Protein AF-A0A1B7N651-F1 (afdb_monomer_lite)

pLDDT: mean 83.5, std 13.29, range [36.12, 97.31]

Organism: NCBI:txid1314800

Foldseek 3Di:
DDPAWAWAFADDPDGDIDTDHLPVAPFQQFDPVLSVVLRCLRHDDDDPLQFDWWKKWKFWFQAPVQVQWTKIFIATDNAVLVVLVVCVVQFVRGDFTCAMPDPQLVDPDRDDRVRRNVCSPVVVNDGTFGRRSSLLSNLLSQLLRCLQQVSVLDPPPPPDHNVVRPPDPDDRPDQAQGPRRRHRRSRMGIHNANPDDPCGPVCCVRPRSCSSVSSSVVCRVPHPDPD

Radius of gyration: 17.8 Å; chains: 1; bounding box: 44×36×50 Å

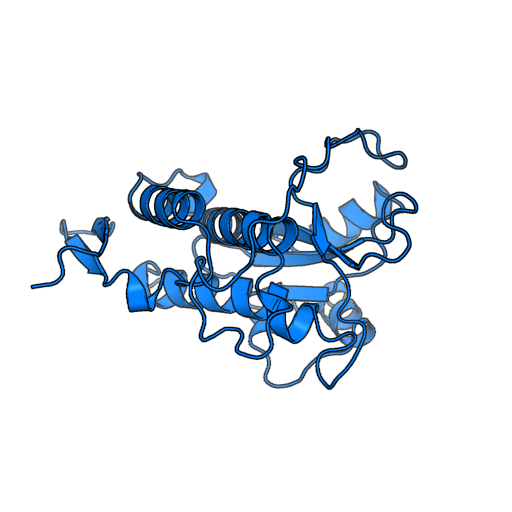Sequence (227 aa):
MNKDGFTVHRWGPGFESVRFDDHNYIPQYLQQDTQRKLRDAIEKGLTEKDTMPGYVYALNVTDPEHEGKLAFKVGYSKNVTDRYSRWKNICKYITGIRGWWPRSINAPNDYDESLVEKLITSNQQGDAGPMAGQLERLVHIELTDLATHAPYLHPSFPNITYRDVPPQEMAKPKRKHCGSCGQKHQEIFSFRRVEEGDLVGKEWEVIVKPVIRKWGEFLKDHFAEEI

Structure (mmCIF, N/CA/C/O backbone):
data_AF-A0A1B7N651-F1
#
_entry.id   AF-A0A1B7N651-F1
#
loop_
_atom_site.group_PDB
_atom_site.id
_atom_site.type_symbol
_atom_site.label_atom_id
_atom_site.label_alt_id
_atom_site.label_comp_id
_atom_site.label_asym_id
_atom_site.label_entity_id
_atom_site.label_seq_id
_atom_site.pdbx_PDB_ins_code
_atom_site.Cartn_x
_atom_site.Cartn_y
_atom_site.Cartn_z
_atom_site.occupancy
_atom_site.B_iso_or_equiv
_atom_site.auth_seq_id
_atom_site.auth_comp_id
_atom_site.auth_asym_id
_atom_site.auth_atom_id
_atom_site.pdbx_PDB_model_num
ATOM 1 N N . MET A 1 1 ? -11.208 -6.370 -32.889 1.00 36.12 1 MET A N 1
ATOM 2 C CA . MET A 1 1 ? -9.886 -5.926 -32.397 1.00 36.12 1 MET A CA 1
ATOM 3 C C . MET A 1 1 ? -10.134 -4.931 -31.279 1.00 36.12 1 MET A C 1
ATOM 5 O O . MET A 1 1 ? -10.533 -3.811 -31.579 1.00 36.12 1 MET A O 1
ATOM 9 N N . ASN A 1 2 ? -10.009 -5.359 -30.019 1.00 37.22 2 ASN A N 1
ATOM 10 C CA . ASN A 1 2 ? -10.132 -4.450 -28.877 1.00 37.22 2 ASN A CA 1
ATOM 11 C C . ASN A 1 2 ? -9.016 -3.408 -28.967 1.00 37.22 2 ASN A C 1
ATOM 13 O O . ASN A 1 2 ? -7.850 -3.749 -29.162 1.00 37.22 2 ASN A O 1
ATOM 17 N N . LYS A 1 3 ? -9.405 -2.133 -28.926 1.00 46.19 3 LYS A N 1
ATOM 18 C CA . LYS A 1 3 ? -8.487 -0.988 -28.970 1.00 46.19 3 LYS A CA 1
ATOM 19 C C . LYS A 1 3 ? -7.940 -0.636 -27.585 1.00 46.19 3 LYS A C 1
ATOM 21 O O . LYS A 1 3 ? -7.091 0.245 -27.507 1.00 46.19 3 LYS A O 1
ATOM 26 N N . ASP A 1 4 ? -8.394 -1.332 -26.551 1.00 60.72 4 ASP A N 1
ATOM 27 C CA . ASP A 1 4 ? -8.085 -1.042 -25.157 1.00 60.72 4 ASP A CA 1
ATOM 28 C C . ASP A 1 4 ? -6.705 -1.615 -24.794 1.00 60.72 4 ASP A C 1
ATOM 30 O O . ASP A 1 4 ? -6.320 -2.692 -25.254 1.00 60.72 4 ASP A O 1
ATOM 34 N N . GLY A 1 5 ? -5.904 -0.838 -24.072 1.00 64.00 5 GLY A N 1
ATOM 35 C CA . GLY A 1 5 ? -4.497 -1.120 -23.796 1.00 64.00 5 GLY A CA 1
ATOM 36 C C . GLY A 1 5 ? -3.635 0.140 -23.803 1.00 64.00 5 GLY A C 1
ATOM 37 O O . GLY A 1 5 ? -4.001 1.154 -24.400 1.00 64.00 5 GLY A O 1
ATOM 38 N N . PHE A 1 6 ? -2.474 0.061 -23.159 1.00 70.50 6 PHE A N 1
ATOM 39 C CA . PHE A 1 6 ? -1.523 1.167 -23.012 1.00 70.50 6 PHE A CA 1
ATOM 40 C C . PHE A 1 6 ? -0.140 0.773 -23.533 1.00 70.50 6 PHE A C 1
ATOM 42 O O . PHE A 1 6 ? 0.190 -0.413 -23.624 1.00 70.50 6 PHE A O 1
ATOM 49 N N . THR A 1 7 ? 0.668 1.762 -23.917 1.00 71.62 7 THR A N 1
ATOM 50 C CA . THR A 1 7 ? 2.026 1.520 -24.436 1.00 71.62 7 THR A CA 1
ATOM 51 C C . THR A 1 7 ? 3.064 2.057 -23.471 1.00 71.62 7 THR A C 1
ATOM 53 O O . THR A 1 7 ? 3.072 3.239 -23.151 1.00 71.62 7 THR A O 1
ATOM 56 N N . VAL A 1 8 ? 3.974 1.191 -23.041 1.00 67.69 8 VAL A N 1
ATOM 57 C CA . VAL A 1 8 ? 5.110 1.576 -22.206 1.00 67.69 8 VAL A CA 1
ATOM 58 C C . VAL A 1 8 ? 6.350 1.677 -23.069 1.00 67.69 8 VAL A C 1
ATOM 60 O O . VAL A 1 8 ? 6.662 0.762 -23.831 1.00 67.69 8 VAL A O 1
ATOM 63 N N . HIS A 1 9 ? 7.088 2.764 -22.891 1.00 65.50 9 HIS A N 1
ATOM 64 C CA . HIS A 1 9 ? 8.432 2.908 -23.428 1.00 65.50 9 HIS A CA 1
ATOM 65 C C . HIS A 1 9 ? 9.431 2.405 -22.386 1.00 65.50 9 HIS A C 1
ATOM 67 O O . HIS A 1 9 ? 9.563 3.007 -21.317 1.00 65.50 9 HIS A O 1
ATOM 73 N N . ARG A 1 10 ? 10.101 1.284 -22.674 1.00 60.81 10 ARG A N 1
ATOM 74 C CA . ARG A 1 10 ? 11.181 0.784 -21.819 1.00 60.81 10 ARG A CA 1
ATOM 75 C C . ARG A 1 10 ? 12.413 1.673 -21.972 1.00 60.81 10 ARG A C 1
ATOM 77 O O . ARG A 1 10 ? 12.716 2.135 -23.072 1.00 60.81 10 ARG A O 1
ATOM 84 N N . TRP A 1 11 ? 13.095 1.918 -20.858 1.00 50.31 11 TRP A N 1
ATOM 85 C CA . TRP A 1 11 ? 14.438 2.492 -20.866 1.00 50.31 11 TRP A CA 1
ATOM 86 C C . TRP A 1 11 ? 15.456 1.361 -21.098 1.00 50.31 11 TRP A C 1
ATOM 88 O O . TRP A 1 11 ? 15.182 0.211 -20.763 1.00 50.31 11 TRP A O 1
ATOM 98 N N . GLY A 1 12 ? 16.548 1.667 -21.806 1.00 56.25 12 GLY A N 1
ATOM 99 C CA . GLY A 1 12 ? 17.577 0.702 -22.209 1.00 56.25 12 GLY A CA 1
ATOM 100 C C . GLY A 1 12 ? 18.242 1.057 -23.552 1.00 56.25 12 GLY A C 1
ATOM 101 O O . GLY A 1 12 ? 17.787 1.977 -24.244 1.00 56.25 12 GLY A O 1
ATOM 102 N N . PRO A 1 13 ? 19.333 0.369 -23.952 1.00 40.91 13 PRO A N 1
ATOM 103 C CA . PRO A 1 13 ? 19.974 0.548 -25.256 1.00 40.91 13 PRO A CA 1
ATOM 104 C C . PRO A 1 13 ? 19.095 -0.044 -26.373 1.00 40.91 13 PRO A C 1
ATOM 106 O O . PRO A 1 13 ? 19.340 -1.129 -26.889 1.00 40.91 13 PRO A O 1
ATOM 109 N N . GLY A 1 14 ? 18.041 0.691 -26.727 1.00 53.72 14 GLY A N 1
ATOM 110 C CA . GLY A 1 14 ? 17.040 0.334 -27.728 1.00 53.72 14 GLY A CA 1
ATOM 111 C C . GLY A 1 14 ? 15.666 0.854 -27.308 1.00 53.72 14 GLY A C 1
ATOM 112 O O . GLY A 1 14 ? 15.196 0.553 -26.217 1.00 53.72 14 GLY A O 1
ATOM 113 N N . PHE A 1 15 ? 15.010 1.647 -28.159 1.00 53.97 15 PHE A N 1
ATOM 114 C CA . PHE A 1 15 ? 13.622 2.053 -27.927 1.00 53.97 15 PHE A CA 1
ATOM 115 C C . PHE A 1 15 ? 12.708 0.849 -28.169 1.00 53.97 15 PHE A C 1
ATOM 117 O O . PHE A 1 15 ? 12.300 0.598 -29.302 1.00 53.97 15 PHE A O 1
ATOM 124 N N . GLU A 1 16 ? 12.387 0.106 -27.114 1.00 64.12 16 GLU A N 1
ATOM 125 C CA . GLU A 1 16 ? 11.386 -0.955 -27.170 1.00 64.12 16 GLU A CA 1
ATOM 126 C C . GLU A 1 16 ? 10.073 -0.448 -26.560 1.00 64.12 16 GLU A C 1
ATOM 128 O O . GLU A 1 16 ? 10.006 -0.034 -25.398 1.00 64.12 16 GLU A O 1
ATOM 133 N N . SER A 1 17 ? 9.016 -0.432 -27.371 1.00 64.56 17 SER A N 1
ATOM 134 C CA . SER A 1 17 ? 7.662 -0.126 -26.916 1.00 64.56 17 SER A CA 1
ATOM 135 C C . SER A 1 17 ? 6.893 -1.423 -26.697 1.00 64.56 17 SER A C 1
ATOM 137 O O . SER A 1 17 ? 6.665 -2.165 -27.655 1.00 64.56 17 SER A O 1
ATOM 139 N N . VAL A 1 18 ? 6.449 -1.675 -25.468 1.00 69.50 18 VAL A N 1
ATOM 140 C CA . VAL A 1 18 ? 5.615 -2.839 -25.143 1.00 69.50 18 VAL A CA 1
ATOM 141 C C . VAL A 1 18 ? 4.171 -2.378 -24.992 1.00 69.50 18 VAL A C 1
ATOM 143 O O . VAL A 1 18 ? 3.874 -1.470 -24.212 1.00 69.50 18 VAL A O 1
ATOM 146 N N . ARG A 1 19 ? 3.264 -2.996 -25.754 1.00 74.06 19 ARG A N 1
ATOM 147 C CA . ARG A 1 19 ? 1.822 -2.773 -25.619 1.00 74.06 19 ARG A CA 1
ATOM 148 C C . ARG A 1 19 ? 1.249 -3.763 -24.614 1.00 74.06 19 ARG A C 1
ATOM 150 O O . ARG A 1 19 ? 1.392 -4.971 -24.786 1.00 74.06 19 ARG A O 1
ATOM 157 N N . PHE A 1 20 ? 0.554 -3.246 -23.614 1.00 73.94 20 PHE A N 1
ATOM 158 C CA . PHE A 1 20 ? -0.141 -4.030 -22.603 1.00 73.94 20 PHE A CA 1
ATOM 159 C C . PHE A 1 20 ? -1.643 -4.028 -22.861 1.00 73.94 20 PHE A C 1
ATOM 161 O O . PHE A 1 20 ? -2.205 -3.021 -23.291 1.00 73.94 20 PHE A O 1
ATOM 168 N N . ASP A 1 21 ? -2.289 -5.160 -22.588 1.00 74.38 21 ASP A N 1
ATOM 169 C CA . ASP A 1 21 ? -3.746 -5.229 -22.507 1.00 74.38 21 ASP A CA 1
ATOM 170 C C . ASP A 1 21 ? -4.198 -4.629 -21.168 1.00 74.38 21 ASP A C 1
ATOM 172 O O . ASP A 1 21 ? -3.719 -5.035 -20.102 1.00 74.38 21 ASP A O 1
ATOM 176 N N . ASP A 1 22 ? -5.125 -3.672 -21.234 1.00 72.94 22 ASP A N 1
ATOM 177 C CA . ASP A 1 22 ? -5.731 -3.028 -20.068 1.00 72.94 22 ASP A CA 1
ATOM 178 C C . ASP A 1 22 ? -6.313 -4.064 -19.103 1.00 72.94 22 ASP A C 1
ATOM 180 O O . ASP A 1 22 ? -6.133 -3.947 -17.892 1.00 72.94 22 ASP A O 1
ATOM 184 N N . HIS A 1 23 ? -6.972 -5.102 -19.621 1.00 72.75 23 HIS A N 1
ATOM 185 C CA . HIS A 1 23 ? -7.685 -6.079 -18.802 1.00 72.75 23 HIS A CA 1
ATOM 186 C C . HIS A 1 23 ? -6.761 -6.952 -17.948 1.00 72.75 23 HIS A C 1
ATOM 188 O O . HIS A 1 23 ? -7.202 -7.470 -16.923 1.00 72.75 23 HIS A O 1
ATOM 194 N N . ASN A 1 24 ? -5.488 -7.081 -18.331 1.00 78.44 24 ASN A N 1
ATOM 195 C CA . ASN A 1 24 ? -4.526 -7.915 -17.612 1.00 78.44 24 ASN A CA 1
ATOM 196 C C . ASN A 1 24 ? -3.924 -7.212 -16.389 1.00 78.44 24 ASN A C 1
ATOM 198 O O . ASN A 1 24 ? -3.507 -7.884 -15.449 1.00 78.44 24 ASN A O 1
ATOM 202 N N . TYR A 1 25 ? -3.876 -5.875 -16.387 1.00 81.81 25 TYR A N 1
ATOM 203 C CA . TYR A 1 25 ? -3.151 -5.114 -15.361 1.00 81.81 25 TYR A CA 1
ATOM 204 C C . TYR A 1 25 ? -3.986 -4.029 -14.684 1.00 81.81 25 TYR A C 1
ATOM 206 O O . TYR A 1 25 ? -3.801 -3.773 -13.493 1.00 81.81 25 TYR A O 1
ATOM 214 N N . ILE A 1 26 ? -4.919 -3.406 -15.408 1.00 91.62 26 ILE A N 1
ATOM 215 C CA . ILE A 1 26 ? -5.801 -2.362 -14.888 1.00 91.62 26 ILE A CA 1
ATOM 216 C C . ILE A 1 26 ? -7.139 -2.998 -14.492 1.00 91.62 26 ILE A C 1
ATOM 218 O O . ILE A 1 26 ? -7.926 -3.397 -15.358 1.00 91.62 26 ILE A O 1
ATOM 222 N N . PRO A 1 27 ? -7.440 -3.086 -13.183 1.00 93.00 27 PRO A N 1
ATOM 223 C CA . PRO A 1 27 ? -8.634 -3.784 -12.740 1.00 93.00 27 PRO A CA 1
ATOM 224 C C . PRO A 1 27 ? -9.924 -3.109 -13.200 1.00 93.00 27 PRO A C 1
ATOM 226 O O . PRO A 1 27 ? -10.107 -1.898 -13.063 1.00 93.00 27 PRO A O 1
ATOM 229 N N . GLN A 1 28 ? -10.859 -3.925 -13.681 1.00 93.69 28 GLN A N 1
ATOM 230 C CA . GLN A 1 28 ? -12.138 -3.455 -14.217 1.00 93.69 28 GLN A CA 1
ATOM 231 C C . GLN A 1 28 ? -13.089 -2.925 -13.140 1.00 93.69 28 GLN A C 1
ATOM 233 O O . GLN A 1 28 ? -13.977 -2.130 -13.453 1.00 93.69 28 GLN A O 1
ATOM 238 N N . TYR A 1 29 ? -12.885 -3.316 -11.879 1.00 93.94 29 TYR A N 1
ATOM 239 C CA . TYR A 1 29 ? -13.648 -2.814 -10.736 1.00 93.94 29 TYR A CA 1
ATOM 240 C C . TYR A 1 29 ? -13.361 -1.341 -10.406 1.00 93.94 29 TYR A C 1
ATOM 242 O O . TYR A 1 29 ? -14.112 -0.736 -9.643 1.00 93.94 29 TYR A O 1
ATOM 250 N N . LEU A 1 30 ? -12.288 -0.755 -10.954 1.00 94.69 30 LEU A N 1
ATOM 251 C CA . LEU A 1 30 ? -11.920 0.641 -10.716 1.00 94.69 30 LEU A CA 1
ATOM 252 C C . LEU A 1 30 ? -12.736 1.595 -11.578 1.00 94.69 30 LEU A C 1
ATOM 254 O O . LEU A 1 30 ? -12.995 1.311 -12.750 1.00 94.69 30 LEU A O 1
ATOM 258 N N . GLN A 1 31 ? -13.046 2.780 -11.050 1.00 93.69 31 GLN A N 1
ATOM 259 C CA . GLN A 1 31 ? -13.702 3.826 -11.838 1.00 93.69 31 GLN A CA 1
ATOM 260 C C . GLN A 1 31 ? -12.883 4.197 -13.081 1.00 93.69 31 GLN A C 1
ATOM 262 O O . GLN A 1 31 ? -11.651 4.234 -13.044 1.00 93.69 31 GLN A O 1
ATOM 267 N N . GLN A 1 32 ? -13.562 4.547 -14.181 1.00 92.81 32 GLN A N 1
ATOM 268 C CA . GLN A 1 32 ? -12.909 4.874 -15.461 1.00 92.81 32 GLN A CA 1
ATOM 269 C C . GLN A 1 32 ? -11.830 5.961 -15.331 1.00 92.81 32 GLN A C 1
ATOM 271 O O . GLN A 1 32 ? -10.777 5.889 -15.965 1.00 92.81 32 GLN A O 1
ATOM 276 N N . ASP A 1 33 ? -12.071 6.960 -14.482 1.00 93.31 33 ASP A N 1
ATOM 277 C CA . ASP A 1 33 ? -11.108 8.022 -14.193 1.00 93.31 33 ASP A CA 1
ATOM 278 C C . ASP A 1 33 ? -9.844 7.506 -13.504 1.00 93.31 33 ASP A C 1
ATOM 280 O O . ASP A 1 33 ? -8.747 7.995 -13.774 1.00 93.31 33 ASP A O 1
ATOM 284 N N . THR A 1 34 ? -9.982 6.521 -12.622 1.00 94.75 34 THR A N 1
ATOM 285 C CA . THR A 1 34 ? -8.863 5.868 -11.941 1.00 94.75 34 THR A CA 1
ATOM 286 C C . THR A 1 34 ? -8.096 4.976 -12.907 1.00 94.75 34 THR A C 1
ATOM 288 O O . THR A 1 34 ? -6.872 5.068 -12.957 1.00 94.75 34 THR A O 1
ATOM 291 N N . GLN A 1 35 ? -8.788 4.207 -13.752 1.00 94.25 35 GLN A N 1
ATOM 292 C CA . GLN A 1 35 ? -8.152 3.432 -14.823 1.00 94.25 35 GLN A CA 1
ATOM 293 C C . GLN A 1 35 ? -7.321 4.332 -15.750 1.00 94.25 35 GLN A C 1
ATOM 295 O O . GLN A 1 35 ? -6.169 4.029 -16.050 1.00 94.25 35 GLN A O 1
ATOM 300 N N . ARG A 1 36 ? -7.863 5.494 -16.140 1.00 92.38 36 ARG A N 1
ATOM 301 C CA . ARG A 1 36 ? -7.128 6.493 -16.930 1.00 92.38 36 ARG A CA 1
ATOM 302 C C . ARG A 1 36 ? -5.906 7.031 -16.186 1.00 92.38 36 ARG A C 1
ATOM 304 O O . ARG A 1 36 ? -4.846 7.134 -16.784 1.00 92.38 36 ARG A O 1
ATOM 311 N N . LYS A 1 37 ? -6.018 7.341 -14.889 1.00 94.62 37 LYS A N 1
ATOM 312 C CA . LYS A 1 37 ? -4.866 7.784 -14.081 1.00 94.62 37 LYS A CA 1
ATOM 313 C C . LYS A 1 37 ? -3.779 6.721 -13.972 1.00 94.62 37 LYS A C 1
ATOM 315 O O . LYS A 1 37 ? -2.612 7.093 -13.923 1.00 94.62 37 LYS A O 1
ATOM 320 N N . LEU A 1 38 ? -4.150 5.442 -13.906 1.00 94.31 38 LEU A N 1
ATOM 321 C CA . LEU A 1 38 ? -3.195 4.337 -13.920 1.00 94.31 38 LEU A CA 1
ATOM 322 C C . LEU A 1 38 ? -2.471 4.266 -15.264 1.00 94.31 38 LEU A C 1
ATOM 324 O O . LEU A 1 38 ? -1.245 4.286 -15.257 1.00 94.31 38 LEU A O 1
ATOM 328 N N . ARG A 1 39 ? -3.197 4.301 -16.394 1.00 91.12 39 ARG A N 1
ATOM 329 C CA . ARG A 1 39 ? -2.582 4.385 -17.735 1.00 91.12 39 ARG A CA 1
ATOM 330 C C . ARG A 1 39 ? -1.612 5.555 -17.820 1.00 91.12 39 ARG A C 1
ATOM 332 O O . ARG A 1 39 ? -0.425 5.351 -18.027 1.00 91.12 39 ARG A O 1
ATOM 339 N N . ASP A 1 40 ? -2.081 6.757 -17.502 1.00 90.38 40 ASP A N 1
ATOM 340 C CA . ASP A 1 40 ? -1.254 7.962 -17.466 1.00 90.38 40 ASP A CA 1
ATOM 341 C C . ASP A 1 40 ? -0.019 7.812 -16.569 1.00 90.38 40 ASP A C 1
ATOM 343 O O . ASP A 1 40 ? 1.031 8.374 -16.864 1.00 90.38 40 ASP A O 1
ATOM 347 N N . ALA A 1 41 ? -0.141 7.142 -15.422 1.00 90.56 41 ALA A N 1
ATOM 348 C CA . ALA A 1 41 ? 0.975 6.964 -14.506 1.00 90.56 41 ALA A CA 1
ATOM 349 C C . ALA A 1 41 ? 2.026 6.004 -15.056 1.00 90.56 41 ALA A C 1
ATOM 351 O O . ALA A 1 41 ? 3.206 6.231 -14.806 1.00 90.56 41 ALA A O 1
ATOM 352 N N . ILE A 1 42 ? 1.599 4.977 -15.788 1.00 87.69 42 ILE A N 1
ATOM 353 C CA . ILE A 1 42 ? 2.459 3.968 -16.404 1.00 87.69 42 ILE A CA 1
ATOM 354 C C . ILE A 1 42 ? 3.099 4.491 -17.703 1.00 87.69 42 ILE A C 1
ATOM 356 O O . ILE A 1 42 ? 4.265 4.209 -17.960 1.00 87.69 42 ILE A O 1
ATOM 360 N N . GLU A 1 43 ? 2.364 5.268 -18.503 1.00 82.75 43 GLU A N 1
ATOM 361 C CA . GLU A 1 43 ? 2.821 5.790 -19.801 1.00 82.75 43 GLU A CA 1
ATOM 362 C C . GLU A 1 43 ? 3.697 7.046 -19.683 1.00 82.75 43 GLU A C 1
ATOM 364 O O . GLU A 1 43 ? 4.571 7.280 -20.521 1.00 82.75 43 GLU A O 1
ATOM 369 N N . LYS A 1 44 ? 3.461 7.900 -18.676 1.00 79.25 44 LYS A N 1
ATOM 370 C CA . LYS A 1 44 ? 4.223 9.150 -18.526 1.00 79.25 44 LYS A CA 1
ATOM 371 C C . LYS A 1 44 ? 5.671 8.874 -18.134 1.00 79.25 44 LYS A C 1
ATOM 373 O O . LYS A 1 44 ? 5.958 7.978 -17.348 1.00 79.25 44 LYS A O 1
ATOM 378 N N . GLY A 1 45 ? 6.562 9.738 -18.626 1.00 70.88 45 GLY A N 1
ATOM 379 C CA . GLY A 1 45 ? 7.976 9.726 -18.268 1.00 70.88 45 GLY A CA 1
ATOM 380 C C . GLY A 1 45 ? 8.177 9.721 -16.752 1.00 70.88 45 GLY A C 1
ATOM 381 O O . GLY A 1 45 ? 7.580 10.522 -16.029 1.00 70.88 45 GLY A O 1
ATOM 382 N N . LEU A 1 46 ? 9.007 8.789 -16.299 1.00 81.75 46 LEU A N 1
ATOM 383 C CA . LEU A 1 46 ? 9.335 8.587 -14.897 1.00 81.75 46 LEU A CA 1
ATOM 384 C C . LEU A 1 46 ? 10.314 9.664 -14.437 1.00 81.75 46 LEU A C 1
ATOM 386 O O . LEU A 1 46 ? 11.239 10.038 -15.159 1.00 81.75 46 LEU A O 1
ATOM 390 N N . THR A 1 47 ? 10.115 10.165 -13.226 1.00 85.06 47 THR A N 1
ATOM 391 C CA . THR A 1 47 ? 11.089 11.040 -12.571 1.00 85.06 47 THR A CA 1
ATOM 392 C C . THR A 1 47 ? 12.198 10.216 -11.916 1.00 85.06 47 THR A C 1
ATOM 394 O O . THR A 1 47 ? 12.037 9.020 -11.680 1.00 85.06 47 THR A O 1
ATOM 397 N N . GLU A 1 48 ? 13.303 10.861 -11.530 1.00 84.62 48 GLU A N 1
ATOM 398 C CA . GLU A 1 48 ? 14.353 10.221 -10.719 1.00 84.62 48 GLU A CA 1
ATOM 399 C C . GLU A 1 48 ? 13.782 9.594 -9.437 1.00 84.62 48 GLU A C 1
ATOM 401 O O . GLU A 1 48 ? 14.193 8.515 -9.024 1.00 84.62 48 GLU A O 1
ATOM 406 N N . LYS A 1 49 ? 12.781 10.242 -8.824 1.00 87.31 49 LYS A N 1
ATOM 407 C CA . LYS A 1 49 ? 12.092 9.719 -7.641 1.00 87.31 49 LYS A CA 1
ATOM 408 C C . LYS A 1 49 ? 11.372 8.400 -7.946 1.00 87.31 49 LYS A C 1
ATOM 410 O O . LYS A 1 49 ? 11.377 7.494 -7.113 1.00 87.31 49 LYS A O 1
ATOM 415 N N . ASP A 1 50 ? 10.743 8.308 -9.114 1.00 87.31 50 ASP A N 1
ATOM 416 C CA . ASP A 1 50 ? 9.937 7.155 -9.514 1.00 87.31 50 ASP A CA 1
ATOM 417 C C . ASP A 1 50 ? 10.808 5.918 -9.763 1.00 87.31 50 ASP A C 1
ATOM 419 O O . ASP A 1 50 ? 10.389 4.807 -9.441 1.00 87.31 50 ASP A O 1
ATOM 423 N N . THR A 1 51 ? 12.037 6.111 -10.252 1.00 87.69 51 THR A N 1
ATOM 424 C CA . THR A 1 51 ? 12.984 5.027 -10.554 1.00 87.69 51 THR A CA 1
ATOM 425 C C . THR A 1 51 ? 13.782 4.539 -9.343 1.00 87.69 51 THR A C 1
ATOM 427 O O . THR A 1 51 ? 14.441 3.503 -9.423 1.00 87.69 51 THR A O 1
ATOM 430 N N . MET A 1 52 ? 13.710 5.225 -8.194 1.00 89.44 52 MET A N 1
ATOM 431 C CA . MET A 1 52 ? 14.506 4.862 -7.017 1.00 89.44 52 MET A CA 1
ATOM 432 C C . MET A 1 52 ? 14.165 3.457 -6.497 1.00 89.44 52 MET A C 1
ATOM 434 O O . MET A 1 52 ? 12.992 3.182 -6.222 1.00 89.44 52 MET A O 1
ATO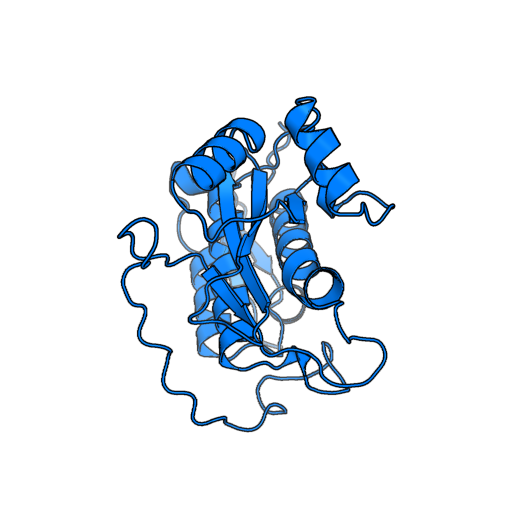M 438 N N . PRO A 1 53 ? 15.164 2.598 -6.233 1.00 92.62 53 PRO A N 1
ATOM 439 C CA . PRO A 1 53 ? 14.925 1.353 -5.522 1.00 92.62 53 PRO A CA 1
ATOM 440 C C . PRO A 1 53 ? 14.548 1.628 -4.061 1.00 92.62 53 PRO A C 1
ATOM 442 O O . PRO A 1 53 ? 14.983 2.613 -3.447 1.00 92.62 53 PRO A O 1
ATOM 445 N N . GLY A 1 54 ? 13.745 0.741 -3.483 1.00 94.94 54 GLY A N 1
ATOM 446 C CA . GLY A 1 54 ? 13.348 0.827 -2.084 1.00 94.94 54 GLY A CA 1
ATOM 447 C C . GLY A 1 54 ? 12.213 -0.121 -1.730 1.00 94.94 54 GLY A C 1
ATOM 448 O O . GLY A 1 54 ? 12.041 -1.179 -2.327 1.00 94.94 54 GLY A O 1
ATOM 449 N N . TYR A 1 55 ? 11.428 0.282 -0.743 1.00 96.06 55 TYR A N 1
ATOM 450 C CA . TYR A 1 55 ? 10.340 -0.512 -0.193 1.00 96.06 55 TYR A CA 1
ATOM 451 C C . TYR A 1 55 ? 9.082 0.330 -0.122 1.00 96.06 55 TYR A C 1
ATOM 453 O O . TYR A 1 55 ? 9.139 1.482 0.314 1.00 96.06 55 TYR A O 1
ATOM 461 N N . VAL A 1 56 ? 7.947 -0.271 -0.461 1.00 97.19 56 VAL A N 1
ATOM 462 C CA . VAL A 1 56 ? 6.629 0.291 -0.159 1.00 97.19 56 VAL A CA 1
ATOM 463 C C . VAL A 1 56 ? 6.087 -0.409 1.074 1.00 97.19 56 VAL A C 1
ATOM 465 O O . VAL A 1 56 ? 6.009 -1.634 1.112 1.00 97.19 56 VAL A O 1
ATOM 468 N N . TYR A 1 57 ? 5.753 0.372 2.094 1.00 95.88 57 TYR A N 1
ATOM 469 C CA . TYR A 1 57 ? 5.318 -0.085 3.406 1.00 95.88 57 TYR A CA 1
ATOM 470 C C . TYR A 1 57 ? 3.902 0.402 3.717 1.00 95.88 57 TYR A C 1
ATOM 472 O O . TYR A 1 57 ? 3.452 1.425 3.201 1.00 95.88 57 TYR A O 1
ATOM 480 N N . ALA A 1 58 ? 3.231 -0.303 4.622 1.00 96.06 58 ALA A N 1
ATOM 481 C CA . ALA A 1 58 ? 1.936 0.062 5.172 1.00 96.06 58 ALA A CA 1
ATOM 482 C C . ALA A 1 58 ? 1.976 0.050 6.705 1.00 96.06 58 ALA A C 1
ATOM 484 O O . ALA A 1 58 ? 2.479 -0.892 7.322 1.00 96.06 58 ALA A O 1
ATOM 485 N N . LEU A 1 59 ? 1.440 1.104 7.316 1.00 94.44 59 LEU A N 1
ATOM 486 C CA . LEU A 1 59 ? 1.345 1.282 8.765 1.00 94.44 59 LEU A CA 1
ATOM 487 C C . LEU A 1 59 ? -0.116 1.336 9.198 1.00 94.44 59 LEU A C 1
ATOM 489 O O . LEU A 1 59 ? -0.949 1.900 8.486 1.00 94.44 59 LEU A O 1
ATOM 493 N N . ASN A 1 60 ? -0.396 0.823 10.390 1.00 92.25 60 ASN A N 1
ATOM 494 C CA . ASN A 1 60 ? -1.705 0.923 11.023 1.00 92.25 60 ASN A CA 1
ATOM 495 C C . ASN A 1 60 ? -1.956 2.350 11.510 1.00 92.25 60 ASN A C 1
ATOM 497 O O . ASN A 1 60 ? -1.062 2.989 12.075 1.00 92.25 60 ASN A O 1
ATOM 501 N N . VAL A 1 61 ? -3.182 2.833 11.300 1.00 91.38 61 VAL A N 1
ATOM 502 C CA . VAL A 1 61 ? -3.640 4.146 11.755 1.00 91.38 61 VAL A CA 1
ATOM 503 C C . VAL A 1 61 ? -4.888 3.984 12.621 1.00 91.38 61 VAL A C 1
ATOM 505 O O . VAL A 1 61 ? -5.912 3.495 12.149 1.00 91.38 61 VAL A O 1
ATOM 508 N N . THR A 1 62 ? -4.826 4.448 13.868 1.00 85.94 62 THR A N 1
ATOM 509 C CA . THR A 1 62 ? -5.958 4.471 14.813 1.00 85.94 62 THR A CA 1
ATOM 510 C C . THR A 1 62 ? -6.278 5.908 15.215 1.00 85.94 62 THR A C 1
ATOM 512 O O . THR A 1 62 ? -6.125 6.321 16.365 1.00 85.94 62 THR A O 1
ATOM 515 N N . ASP A 1 63 ? -6.646 6.716 14.232 1.00 75.75 63 ASP A N 1
ATOM 516 C CA . ASP A 1 63 ? -7.092 8.085 14.468 1.00 75.75 63 ASP A CA 1
ATOM 517 C C . ASP A 1 63 ? -8.549 8.063 14.971 1.00 75.75 63 ASP A C 1
ATOM 519 O O . ASP A 1 63 ? -9.384 7.441 14.312 1.00 75.75 63 ASP A O 1
ATOM 523 N N . PRO A 1 64 ? -8.881 8.724 16.098 1.00 67.44 64 PRO A N 1
ATOM 524 C CA . PRO A 1 64 ? -10.254 8.835 16.592 1.00 67.44 64 PRO A CA 1
ATOM 525 C C . PRO A 1 64 ? -11.245 9.411 15.569 1.00 67.44 64 PRO A C 1
ATOM 527 O O . PRO A 1 64 ? -12.415 9.048 15.586 1.00 67.44 64 PRO A O 1
ATOM 530 N N . GLU A 1 65 ? -10.810 10.251 14.615 1.00 68.88 65 GLU A N 1
ATOM 531 C CA . GLU A 1 65 ? -11.693 10.704 13.517 1.00 68.88 65 GLU A CA 1
ATOM 532 C C . GLU A 1 65 ? -12.090 9.562 12.552 1.00 68.88 65 GLU A C 1
ATOM 534 O O . GLU A 1 65 ? -13.004 9.706 11.736 1.00 68.88 65 GLU A O 1
ATOM 539 N N . HIS A 1 66 ? -11.413 8.419 12.650 1.00 64.50 66 HIS A N 1
ATOM 540 C CA . HIS A 1 66 ? -11.657 7.189 11.905 1.00 64.50 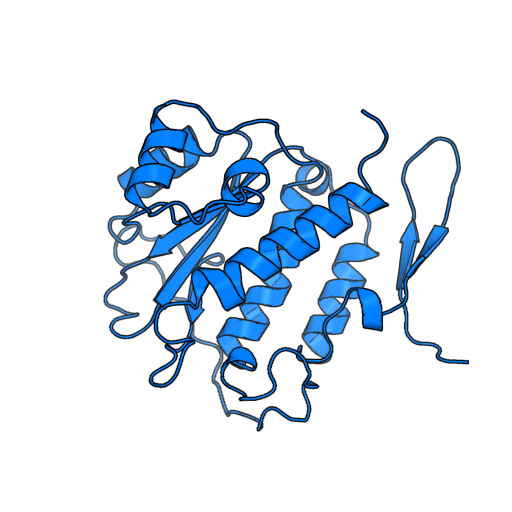66 HIS A CA 1
ATOM 541 C C . HIS A 1 66 ? -12.148 6.056 12.820 1.00 64.50 66 HIS A C 1
ATOM 543 O O . HIS A 1 66 ? -12.043 4.891 12.442 1.00 64.50 66 HIS A O 1
ATOM 549 N N . GLU A 1 67 ? -12.677 6.362 14.008 1.00 61.44 67 GLU A N 1
ATOM 550 C CA . GLU A 1 67 ? -13.235 5.361 14.921 1.00 61.44 67 GLU A CA 1
ATOM 551 C C . GLU A 1 67 ? -14.305 4.509 14.204 1.00 61.44 67 GLU A C 1
ATOM 553 O O . GLU A 1 67 ? -15.158 5.020 13.476 1.00 61.44 67 GLU A O 1
ATOM 558 N N . GLY A 1 68 ? -14.183 3.181 14.306 1.00 63.97 68 GLY A N 1
ATOM 559 C CA . GLY A 1 68 ? -14.996 2.217 13.548 1.00 63.97 68 GLY A CA 1
ATOM 560 C C . GLY A 1 68 ? -14.535 1.943 12.105 1.00 63.97 68 GLY A C 1
ATOM 561 O O . GLY A 1 68 ? -14.987 0.975 11.497 1.00 63.97 68 GLY A O 1
ATOM 562 N N . LYS A 1 69 ? -13.587 2.709 11.554 1.00 72.12 69 LYS A N 1
ATOM 563 C CA . LYS A 1 69 ? -12.962 2.454 10.243 1.00 72.12 69 LYS A CA 1
ATOM 564 C C . LYS A 1 69 ? -11.589 1.816 10.414 1.00 72.12 69 LYS A C 1
ATOM 566 O O . LYS A 1 69 ? -10.951 1.928 11.459 1.00 72.12 69 LYS A O 1
ATOM 571 N N . LEU A 1 70 ? -11.142 1.105 9.388 1.00 82.19 70 LEU A N 1
ATOM 572 C CA . LEU A 1 70 ? -9.771 0.615 9.310 1.00 82.19 70 LEU A CA 1
ATOM 573 C C . LEU A 1 70 ? -8.976 1.566 8.422 1.00 82.19 70 LEU A C 1
ATOM 575 O O . LEU A 1 70 ? -9.416 1.874 7.316 1.00 82.19 70 LEU A O 1
ATOM 579 N N . ALA A 1 71 ? -7.833 2.059 8.892 1.00 89.81 71 ALA A N 1
ATOM 580 C CA . ALA A 1 71 ? -7.035 3.013 8.138 1.00 89.81 71 ALA A CA 1
ATOM 581 C C . ALA A 1 71 ? -5.569 2.589 8.061 1.00 89.81 71 ALA A C 1
ATOM 583 O O . ALA A 1 71 ? -4.963 2.185 9.054 1.00 89.81 71 ALA A O 1
ATOM 584 N N . PHE A 1 72 ? -4.997 2.729 6.867 1.00 93.19 72 PHE A N 1
ATOM 585 C CA . PHE A 1 72 ? -3.604 2.412 6.595 1.00 93.19 72 PHE A CA 1
ATOM 586 C C . PHE A 1 72 ? -2.886 3.620 6.026 1.00 93.19 72 PHE A C 1
ATOM 588 O O . PHE A 1 72 ? -3.379 4.279 5.109 1.00 93.19 72 PHE A O 1
ATOM 595 N N . LYS A 1 73 ? -1.685 3.877 6.534 1.00 94.62 73 LYS A N 1
ATOM 596 C CA . LYS A 1 73 ? -0.743 4.797 5.911 1.00 94.62 73 LYS A CA 1
ATOM 597 C C . LYS A 1 73 ? 0.176 4.010 4.993 1.00 94.62 73 LYS A C 1
ATOM 599 O O . LYS A 1 73 ? 0.947 3.197 5.492 1.00 94.62 73 LYS A O 1
ATOM 604 N N . VAL A 1 74 ? 0.152 4.290 3.696 1.00 96.75 74 VAL A N 1
ATOM 605 C CA . VAL A 1 74 ? 1.015 3.610 2.719 1.00 96.75 74 VAL A CA 1
ATOM 606 C C . VAL A 1 74 ? 2.029 4.588 2.159 1.00 96.75 74 VAL A C 1
ATOM 608 O O . VAL A 1 74 ? 1.648 5.662 1.709 1.00 96.75 74 VAL A O 1
ATOM 611 N N . GLY A 1 75 ? 3.308 4.236 2.160 1.00 95.88 75 GLY A N 1
ATOM 612 C CA . GLY A 1 75 ? 4.326 5.070 1.526 1.00 95.88 75 GLY A CA 1
ATOM 613 C C . GLY A 1 75 ? 5.590 4.301 1.190 1.00 95.88 75 GLY A C 1
ATOM 614 O O . GLY A 1 75 ? 5.655 3.098 1.430 1.00 95.88 75 GLY A O 1
ATOM 615 N N . TYR A 1 76 ? 6.602 4.990 0.664 1.00 95.50 76 TYR A N 1
ATOM 616 C CA . TYR A 1 76 ? 7.893 4.371 0.344 1.00 95.50 76 TYR A CA 1
ATOM 617 C C . TYR A 1 76 ? 9.093 4.920 1.132 1.00 95.50 76 TYR A C 1
ATOM 619 O O . TYR A 1 76 ? 9.091 6.027 1.696 1.00 95.50 76 TYR A O 1
ATOM 627 N N . SER A 1 77 ? 10.142 4.098 1.210 1.00 94.81 77 SER A N 1
ATOM 628 C CA . SER A 1 77 ? 11.422 4.440 1.831 1.00 94.81 77 SER A CA 1
ATOM 629 C C . SER A 1 77 ? 12.559 3.554 1.317 1.00 94.81 77 SER A C 1
ATOM 631 O O . SER A 1 77 ? 12.328 2.416 0.924 1.00 94.81 77 SER A O 1
ATOM 633 N N . LYS A 1 78 ? 13.803 4.042 1.406 1.00 94.06 78 LYS A N 1
ATOM 634 C CA . LYS A 1 78 ? 15.016 3.207 1.275 1.00 94.06 78 LYS A CA 1
ATOM 635 C C . LYS A 1 78 ? 15.294 2.362 2.522 1.00 94.06 78 LYS A C 1
ATOM 637 O O . LYS A 1 78 ? 15.996 1.363 2.449 1.00 94.06 78 LYS A O 1
ATOM 642 N N . ASN A 1 79 ? 14.767 2.787 3.667 1.00 93.12 79 ASN A N 1
ATOM 643 C CA . ASN A 1 79 ? 14.881 2.089 4.942 1.00 93.12 79 ASN A CA 1
ATOM 644 C C . ASN A 1 79 ? 13.522 2.138 5.648 1.00 93.12 79 ASN A C 1
ATOM 646 O O . ASN A 1 79 ? 13.043 3.218 6.018 1.00 93.12 79 ASN A O 1
ATOM 650 N N . VAL A 1 80 ? 12.863 0.987 5.772 1.00 93.12 80 VAL A N 1
ATOM 651 C CA . VAL A 1 80 ? 11.531 0.899 6.387 1.00 93.12 80 VAL A CA 1
ATOM 652 C C . VAL A 1 80 ? 11.634 1.034 7.906 1.00 93.12 80 VAL A C 1
ATOM 654 O O . VAL A 1 80 ? 10.764 1.668 8.500 1.00 93.12 80 VAL A O 1
ATOM 657 N N . THR A 1 81 ? 12.713 0.551 8.527 1.00 92.25 81 THR A N 1
ATOM 658 C CA . THR A 1 81 ? 12.957 0.646 9.976 1.00 92.25 81 THR A CA 1
ATOM 659 C C . THR A 1 81 ? 13.054 2.096 10.436 1.00 92.25 81 THR A C 1
ATOM 661 O O . THR A 1 81 ? 12.324 2.513 11.342 1.00 92.25 81 THR A O 1
ATOM 664 N N . ASP A 1 82 ? 13.885 2.897 9.766 1.00 93.19 82 ASP A N 1
ATOM 665 C CA . ASP A 1 82 ? 14.053 4.322 10.084 1.00 93.19 82 ASP A CA 1
ATOM 666 C C . ASP A 1 82 ? 12.741 5.077 9.884 1.00 93.19 82 ASP A C 1
ATOM 668 O O . ASP A 1 82 ? 12.338 5.925 10.686 1.00 93.19 82 ASP A O 1
ATOM 672 N N . ARG A 1 83 ? 12.039 4.749 8.795 1.00 93.88 83 ARG A N 1
ATOM 673 C CA . ARG A 1 83 ? 10.788 5.404 8.439 1.00 93.88 83 ARG A CA 1
ATOM 674 C C . ARG A 1 83 ? 9.670 5.073 9.419 1.00 93.88 83 ARG A C 1
ATOM 676 O O . ARG A 1 83 ? 8.927 5.980 9.797 1.00 93.88 83 ARG A O 1
ATOM 683 N N . TYR A 1 84 ? 9.562 3.815 9.832 1.00 93.06 84 TYR A N 1
ATOM 684 C CA . TYR A 1 84 ? 8.601 3.364 10.830 1.00 93.06 84 TYR A CA 1
ATOM 685 C C . TYR A 1 84 ? 8.857 4.035 12.181 1.00 93.06 84 TYR A C 1
ATOM 687 O O . TYR A 1 84 ? 7.952 4.663 12.733 1.00 93.06 84 TYR A O 1
ATOM 695 N N . SER A 1 85 ? 10.110 4.008 12.645 1.00 92.38 85 SER A N 1
ATOM 696 C CA . SER A 1 85 ? 10.536 4.654 13.893 1.00 92.38 85 SER A CA 1
ATOM 697 C C . SER A 1 85 ? 10.223 6.149 13.886 1.00 92.38 85 SER A C 1
ATOM 699 O O . SER A 1 85 ? 9.631 6.680 14.827 1.00 92.38 85 SER A O 1
ATOM 701 N N . ARG A 1 86 ? 10.529 6.838 12.779 1.00 93.88 86 ARG A N 1
ATOM 702 C CA . ARG A 1 86 ? 10.191 8.255 12.608 1.00 93.88 86 ARG A CA 1
ATOM 703 C C . ARG A 1 86 ? 8.688 8.496 12.707 1.00 93.88 86 ARG A C 1
ATOM 705 O O . ARG A 1 86 ? 8.290 9.427 13.397 1.00 93.88 86 ARG A O 1
ATOM 712 N N . TRP A 1 87 ? 7.858 7.698 12.032 1.00 93.38 87 TRP A N 1
ATOM 713 C CA . TRP A 1 87 ? 6.404 7.884 12.058 1.00 93.38 87 TRP A CA 1
ATOM 714 C C . TRP A 1 87 ? 5.797 7.652 13.442 1.00 93.38 87 TRP A C 1
ATOM 716 O O . TRP A 1 87 ? 4.994 8.486 13.861 1.00 93.38 87 TRP A O 1
ATOM 726 N N . LYS A 1 88 ? 6.224 6.607 14.166 1.00 91.25 88 LYS A N 1
ATOM 727 C CA . LYS A 1 88 ? 5.820 6.377 15.565 1.00 91.25 88 LYS A CA 1
ATOM 728 C C . LYS A 1 88 ? 6.152 7.573 16.461 1.00 91.25 88 LYS A C 1
ATOM 730 O O . LYS A 1 88 ? 5.338 7.962 17.290 1.00 91.25 88 LYS A O 1
ATOM 735 N N . ASN A 1 89 ? 7.315 8.193 16.253 1.00 92.81 89 ASN A N 1
ATOM 736 C CA . ASN A 1 89 ? 7.755 9.327 17.067 1.00 92.81 89 ASN A CA 1
ATOM 737 C C . ASN A 1 89 ? 7.005 10.631 16.762 1.00 92.81 89 ASN A C 1
ATOM 739 O O . ASN A 1 89 ? 6.838 11.456 17.656 1.00 92.81 89 ASN A O 1
ATOM 743 N N . ILE A 1 90 ? 6.570 10.850 15.516 1.00 92.69 90 ILE A N 1
ATOM 744 C CA . ILE A 1 90 ? 5.936 12.122 15.123 1.00 92.69 90 ILE A CA 1
ATOM 745 C C . ILE A 1 90 ? 4.409 12.087 15.141 1.00 92.69 90 ILE A C 1
ATOM 747 O O . ILE A 1 90 ? 3.794 13.149 15.144 1.00 92.69 90 ILE A O 1
ATOM 751 N N . CYS A 1 91 ? 3.776 10.911 15.109 1.00 92.44 91 CYS A N 1
ATOM 752 C CA . CYS A 1 91 ? 2.322 10.797 15.024 1.00 92.44 91 CYS A CA 1
ATOM 753 C C . CYS A 1 91 ? 1.798 9.649 15.891 1.00 92.44 91 CYS A C 1
ATOM 755 O O . CYS A 1 91 ? 1.958 8.480 15.549 1.00 92.44 91 CYS A O 1
ATOM 757 N N . LYS A 1 92 ? 1.081 9.991 16.969 1.00 91.94 92 LYS A N 1
ATOM 758 C CA . LYS A 1 92 ? 0.519 9.031 17.936 1.00 91.94 92 LYS A CA 1
ATOM 759 C C . LYS A 1 92 ? -0.578 8.135 17.355 1.00 91.94 92 LYS A C 1
ATOM 761 O O . LYS A 1 92 ? -0.943 7.146 17.973 1.00 91.94 92 LYS A O 1
ATOM 766 N N . TYR A 1 93 ? -1.131 8.500 16.197 1.00 91.56 93 TYR A N 1
ATOM 767 C CA . TYR A 1 93 ? -2.133 7.688 15.504 1.00 91.56 93 TYR A CA 1
ATOM 768 C C . TYR A 1 93 ? -1.510 6.535 14.721 1.00 91.56 93 TYR A C 1
ATOM 770 O O . TYR A 1 93 ? -2.240 5.653 14.287 1.00 91.56 93 TYR A O 1
ATOM 778 N N . ILE A 1 94 ? -0.186 6.526 14.537 1.00 92.00 94 ILE A N 1
ATOM 779 C CA . ILE A 1 94 ? 0.536 5.394 13.959 1.00 92.00 94 ILE A CA 1
ATOM 780 C C . ILE A 1 94 ? 0.831 4.390 15.068 1.00 92.00 94 ILE A C 1
ATOM 782 O O . ILE A 1 94 ? 1.641 4.660 15.953 1.00 92.00 94 ILE A O 1
ATOM 786 N N . THR A 1 95 ? 0.201 3.222 15.008 1.00 90.50 95 THR A N 1
ATOM 787 C CA . THR A 1 95 ? 0.281 2.226 16.089 1.00 90.50 95 THR A CA 1
ATOM 788 C C . THR A 1 95 ? 1.169 1.038 15.760 1.00 90.50 95 THR A C 1
ATOM 790 O O . THR A 1 95 ? 1.817 0.492 16.648 1.00 90.50 95 THR A O 1
ATOM 793 N N . GLY A 1 96 ? 1.267 0.670 14.485 1.0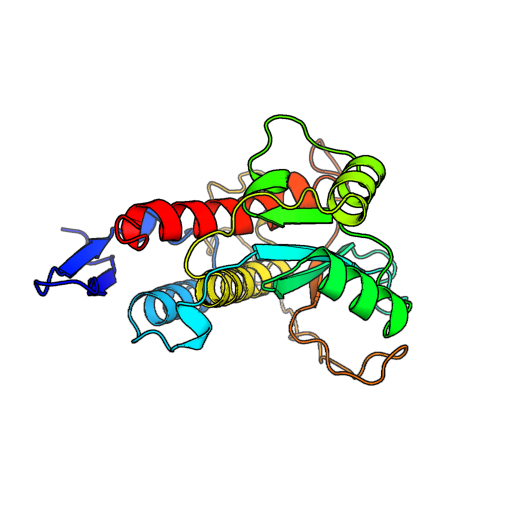0 90.44 96 GLY A N 1
ATOM 794 C CA . GLY A 1 96 ? 1.903 -0.575 14.061 1.00 90.44 96 GLY A CA 1
ATOM 795 C C . GLY A 1 96 ? 2.388 -0.526 12.621 1.00 90.44 96 GLY A C 1
ATOM 796 O O . GLY A 1 96 ? 2.017 0.367 11.856 1.00 90.44 96 GLY A O 1
ATOM 797 N N . ILE A 1 97 ? 3.228 -1.488 12.256 1.00 92.00 97 ILE A N 1
ATOM 798 C CA . ILE A 1 97 ? 3.578 -1.782 10.867 1.00 92.00 97 ILE A CA 1
ATOM 799 C C . ILE A 1 97 ? 2.812 -3.029 10.438 1.00 92.00 97 ILE A C 1
ATOM 801 O O . ILE A 1 97 ? 2.823 -4.037 11.137 1.00 92.00 97 ILE A O 1
ATOM 805 N N . ARG A 1 98 ? 2.143 -2.959 9.286 1.00 91.44 98 ARG A N 1
ATOM 806 C CA . ARG A 1 98 ? 1.380 -4.091 8.754 1.00 91.44 98 ARG A CA 1
ATOM 807 C C . ARG A 1 98 ? 2.194 -4.922 7.769 1.00 91.44 98 ARG A C 1
ATOM 809 O O . ARG A 1 98 ? 2.054 -6.136 7.712 1.00 91.44 98 ARG A O 1
ATOM 816 N N . GLY A 1 99 ? 3.083 -4.269 7.027 1.00 92.88 99 GLY A N 1
ATOM 817 C CA . GLY A 1 99 ? 4.027 -4.939 6.143 1.00 92.88 99 GLY A CA 1
ATOM 818 C C . GLY A 1 99 ? 4.717 -3.980 5.184 1.00 92.88 99 GLY A C 1
ATOM 819 O O . GLY A 1 99 ? 4.430 -2.786 5.135 1.00 92.88 99 GLY A O 1
ATOM 820 N N . TRP A 1 100 ? 5.638 -4.532 4.413 1.00 94.31 100 TRP A N 1
ATOM 821 C CA . TRP A 1 100 ? 6.341 -3.909 3.305 1.00 94.31 100 TRP A CA 1
ATOM 822 C C . TRP A 1 100 ? 6.646 -4.914 2.189 1.00 94.31 100 TRP A C 1
ATOM 824 O O . TRP A 1 100 ? 6.907 -6.102 2.424 1.00 94.31 100 TRP A O 1
ATOM 834 N N . TRP A 1 101 ? 6.634 -4.413 0.963 1.00 94.44 101 TRP A N 1
ATOM 835 C CA . TRP A 1 101 ? 7.080 -5.126 -0.224 1.00 94.44 101 TRP A CA 1
ATOM 836 C C . TRP A 1 101 ? 8.556 -4.794 -0.492 1.00 94.44 101 TRP A C 1
ATOM 838 O O . TRP A 1 101 ? 8.943 -3.639 -0.277 1.00 94.44 101 TRP A O 1
ATOM 848 N N . PRO A 1 102 ? 9.387 -5.756 -0.944 1.00 89.44 102 PRO A N 1
ATOM 849 C CA . PRO A 1 102 ? 9.017 -7.121 -1.356 1.00 89.44 102 PRO A CA 1
ATOM 850 C C . PRO A 1 102 ? 8.809 -8.126 -0.217 1.00 89.44 102 PRO A C 1
ATOM 852 O O . PRO A 1 102 ? 7.827 -8.864 -0.209 1.00 89.44 102 PRO A O 1
ATOM 855 N N . ARG A 1 103 ? 9.713 -8.154 0.766 1.00 86.12 103 ARG A N 1
ATOM 856 C CA . ARG A 1 103 ? 9.906 -9.304 1.667 1.00 86.12 103 ARG A CA 1
ATOM 857 C C . ARG A 1 103 ? 8.659 -9.762 2.426 1.00 86.12 103 ARG A C 1
ATOM 859 O O . ARG A 1 103 ? 8.243 -10.901 2.258 1.00 86.12 103 ARG A O 1
ATOM 866 N N . SER A 1 104 ? 8.085 -8.920 3.285 1.00 81.06 104 SER A N 1
ATOM 867 C CA . SER A 1 104 ? 6.987 -9.363 4.166 1.00 81.06 104 SER A CA 1
ATOM 868 C C . SER A 1 104 ? 5.670 -9.586 3.415 1.00 81.06 104 SER A C 1
ATOM 870 O O . SER A 1 104 ? 4.851 -10.396 3.835 1.00 81.06 104 SER A O 1
ATOM 872 N N . ILE A 1 105 ? 5.477 -8.897 2.287 1.00 80.38 105 ILE A N 1
ATOM 873 C CA . ILE A 1 105 ? 4.281 -9.038 1.451 1.00 80.38 105 ILE A CA 1
ATOM 874 C C . ILE A 1 105 ? 4.349 -10.297 0.577 1.00 80.38 105 ILE A C 1
ATOM 876 O O . ILE A 1 105 ? 3.318 -10.943 0.388 1.00 80.38 105 ILE A O 1
ATOM 880 N N . ASN A 1 106 ? 5.539 -10.673 0.100 1.00 76.06 106 ASN A N 1
ATOM 881 C CA . ASN A 1 106 ? 5.749 -11.873 -0.718 1.00 76.06 106 ASN A CA 1
ATOM 882 C C . ASN A 1 106 ? 6.023 -13.136 0.110 1.00 76.06 106 ASN A C 1
ATOM 884 O O . ASN A 1 106 ? 6.148 -14.223 -0.452 1.00 76.06 106 ASN A O 1
ATOM 888 N N . ALA A 1 107 ? 6.153 -13.016 1.432 1.00 73.00 107 ALA A N 1
ATOM 889 C CA . ALA A 1 107 ? 6.374 -14.171 2.281 1.00 73.00 107 ALA A CA 1
ATOM 890 C C . ALA A 1 107 ? 5.150 -15.109 2.264 1.00 73.00 107 ALA A C 1
ATOM 892 O O . ALA A 1 107 ? 4.013 -14.636 2.340 1.00 73.00 107 ALA A O 1
ATOM 893 N N . PRO A 1 108 ? 5.365 -16.437 2.206 1.00 56.56 108 PRO A N 1
ATOM 894 C CA . PRO A 1 108 ? 4.282 -17.421 2.181 1.00 56.56 108 PRO A CA 1
ATOM 895 C C . PRO A 1 108 ? 3.522 -17.507 3.511 1.00 56.56 108 PRO A C 1
ATOM 897 O O . PRO A 1 108 ? 2.394 -17.992 3.540 1.00 56.56 108 PRO A O 1
ATOM 900 N N . ASN A 1 109 ? 4.121 -17.018 4.601 1.00 59.91 109 ASN A N 1
ATOM 901 C CA . ASN A 1 109 ? 3.505 -16.985 5.918 1.00 59.91 109 ASN A CA 1
ATOM 902 C C . ASN A 1 109 ? 2.904 -15.603 6.162 1.00 59.91 109 ASN A C 1
ATOM 904 O O . ASN A 1 109 ? 3.597 -14.591 6.038 1.00 59.91 109 ASN A O 1
ATOM 908 N N . ASP A 1 110 ? 1.626 -15.566 6.535 1.00 61.03 110 ASP A N 1
ATOM 909 C CA . ASP A 1 110 ? 0.998 -14.340 7.007 1.00 61.03 110 ASP A CA 1
ATOM 910 C C . ASP A 1 110 ? 1.556 -14.034 8.398 1.00 61.03 110 ASP A C 1
ATOM 912 O O . ASP A 1 110 ? 1.198 -14.656 9.397 1.00 61.03 110 ASP A O 1
ATOM 916 N N . TYR A 1 111 ? 2.552 -13.153 8.441 1.00 64.75 111 TYR A N 1
ATOM 917 C CA . TYR A 1 111 ? 3.146 -12.732 9.696 1.00 64.75 111 TYR A CA 1
ATOM 918 C C . TYR A 1 111 ? 2.122 -11.907 10.474 1.00 64.75 111 TYR A C 1
ATOM 920 O O . TYR A 1 111 ? 1.597 -10.915 9.962 1.00 64.75 111 TYR A O 1
ATOM 928 N N . ASP A 1 112 ? 1.869 -12.289 11.727 1.00 76.50 112 ASP A N 1
ATOM 929 C CA . ASP A 1 112 ? 1.180 -11.393 12.647 1.00 76.50 112 ASP A CA 1
ATOM 930 C C . ASP A 1 112 ? 1.979 -10.087 12.822 1.00 76.50 112 ASP A C 1
ATOM 932 O O . ASP A 1 112 ? 3.183 -10.016 12.547 1.00 76.50 112 ASP A O 1
ATOM 936 N N . GLU A 1 113 ? 1.312 -9.029 13.281 1.00 79.19 113 GLU A N 1
ATOM 937 C CA . GLU A 1 113 ? 1.925 -7.699 13.397 1.00 79.19 113 GLU A CA 1
ATOM 938 C C . GLU A 1 113 ? 3.165 -7.690 14.302 1.00 79.19 113 GLU A C 1
ATOM 940 O O . GLU A 1 113 ? 4.122 -6.964 14.034 1.00 79.19 113 GLU A O 1
ATOM 945 N N . SER A 1 114 ? 3.192 -8.537 15.336 1.00 82.69 114 SER A N 1
ATOM 946 C CA . SER A 1 114 ? 4.329 -8.636 16.252 1.00 82.69 114 SER A CA 1
ATOM 947 C C . SER A 1 114 ? 5.559 -9.236 15.568 1.00 82.69 114 SER A C 1
ATOM 949 O O . SER A 1 114 ? 6.687 -8.808 15.821 1.00 82.69 114 SER A O 1
ATOM 951 N N . LEU A 1 115 ? 5.361 -10.204 14.671 1.00 84.12 115 LEU A N 1
ATOM 952 C CA . LEU A 1 115 ? 6.422 -10.791 13.859 1.00 84.12 115 LEU A CA 1
ATOM 953 C C . LEU A 1 115 ? 6.925 -9.791 12.817 1.00 84.12 115 LEU A C 1
ATOM 955 O O . LEU A 1 115 ? 8.138 -9.647 12.661 1.00 84.12 115 LEU A O 1
ATOM 959 N N . VAL A 1 116 ? 6.028 -9.049 12.160 1.00 86.00 116 VAL A N 1
ATOM 960 C CA . VAL A 1 116 ? 6.408 -7.978 11.219 1.00 86.00 116 VAL A CA 1
ATOM 961 C C . VAL A 1 116 ? 7.242 -6.907 11.928 1.00 86.00 116 VAL A C 1
ATOM 963 O O . VAL A 1 116 ? 8.292 -6.503 11.419 1.00 86.00 116 VAL A O 1
ATOM 966 N N . GLU A 1 117 ? 6.833 -6.484 13.127 1.00 85.31 117 GLU A N 1
ATOM 967 C CA . GLU A 1 117 ? 7.574 -5.497 13.915 1.00 85.31 117 GLU A CA 1
ATOM 968 C C . GLU A 1 117 ? 8.947 -6.032 14.364 1.00 85.31 117 GLU A C 1
ATOM 970 O O . GLU A 1 117 ? 9.951 -5.319 14.283 1.00 85.31 117 GLU A O 1
ATOM 975 N N . LYS A 1 118 ? 9.052 -7.309 14.751 1.00 86.94 118 LYS A N 1
ATOM 976 C CA . LYS A 1 118 ? 10.345 -7.948 15.071 1.00 86.94 118 LYS A CA 1
ATOM 977 C C . LYS A 1 118 ? 11.286 -8.005 13.871 1.00 86.94 118 LYS A C 1
ATOM 979 O O . LYS A 1 118 ? 12.474 -7.719 14.017 1.00 86.94 118 LYS A O 1
ATOM 984 N N . LEU A 1 119 ? 10.775 -8.350 12.690 1.00 85.62 119 LEU A N 1
ATOM 985 C CA . LEU A 1 119 ? 11.580 -8.412 11.469 1.00 85.62 119 LEU A CA 1
ATOM 986 C C . LEU A 1 119 ? 12.157 -7.037 11.121 1.00 85.62 119 LEU A C 1
ATOM 988 O O . LEU A 1 119 ? 13.344 -6.927 10.810 1.00 85.62 119 LEU A O 1
ATOM 992 N N . ILE A 1 120 ? 11.346 -5.978 11.215 1.00 84.38 120 ILE A N 1
ATOM 993 C CA . ILE A 1 120 ? 11.819 -4.637 10.868 1.00 84.38 120 ILE A CA 1
ATOM 994 C C . ILE A 1 120 ? 12.770 -4.057 11.920 1.00 84.38 120 ILE A C 1
ATOM 996 O O . ILE A 1 120 ? 13.782 -3.450 11.568 1.00 84.38 120 ILE A O 1
ATOM 1000 N N . THR A 1 121 ? 12.509 -4.292 13.208 1.00 81.44 121 THR A N 1
ATOM 1001 C CA . THR A 1 121 ? 13.388 -3.837 14.303 1.00 81.44 121 THR A CA 1
ATOM 1002 C C . THR A 1 121 ? 14.711 -4.599 14.352 1.00 81.44 121 THR A C 1
ATOM 1004 O O . THR A 1 121 ? 15.720 -4.034 14.763 1.00 81.44 121 THR A O 1
ATOM 1007 N N . SER A 1 122 ? 14.749 -5.829 13.835 1.00 84.94 122 SER A N 1
ATOM 1008 C CA . SER A 1 122 ? 15.980 -6.614 13.657 1.00 84.94 122 SER A CA 1
ATOM 1009 C C . SER A 1 122 ? 16.729 -6.290 12.353 1.00 84.94 122 SER A C 1
ATOM 1011 O O . SER A 1 122 ? 17.627 -7.032 11.962 1.00 84.94 122 SER A O 1
ATOM 1013 N N . ASN A 1 123 ? 16.353 -5.210 11.654 1.00 79.38 123 ASN A N 1
ATOM 1014 C CA . ASN A 1 123 ? 16.915 -4.787 10.364 1.00 79.38 123 ASN A CA 1
ATOM 1015 C C . ASN A 1 123 ? 16.854 -5.874 9.267 1.00 79.38 123 ASN A C 1
ATOM 1017 O O . ASN A 1 123 ? 17.680 -5.923 8.357 1.00 79.38 123 ASN A O 1
ATOM 1021 N N . GLN A 1 124 ? 15.859 -6.762 9.329 1.00 82.88 124 GLN A N 1
ATOM 1022 C CA . GLN A 1 124 ? 15.667 -7.849 8.368 1.00 82.88 124 GLN A CA 1
ATOM 1023 C C . GLN A 1 124 ? 14.694 -7.447 7.251 1.00 82.88 124 GLN A C 1
ATOM 1025 O O . GLN A 1 124 ? 13.780 -8.197 6.911 1.00 82.88 124 GLN A O 1
ATOM 1030 N N . GLN A 1 125 ? 14.878 -6.263 6.657 1.00 86.81 125 GLN A N 1
ATOM 1031 C CA . GLN A 1 125 ? 13.971 -5.756 5.617 1.00 86.81 125 GLN A CA 1
ATOM 1032 C C . GLN A 1 125 ? 14.099 -6.484 4.260 1.00 86.81 125 GLN A C 1
ATOM 1034 O O . GLN A 1 125 ? 13.126 -6.532 3.508 1.00 86.81 125 GLN A O 1
ATOM 1039 N N . GLY A 1 126 ? 15.225 -7.160 3.995 1.00 88.56 126 GLY A N 1
ATOM 1040 C CA . GLY A 1 126 ? 15.484 -7.874 2.731 1.00 88.56 126 GLY A CA 1
ATOM 1041 C C . GLY A 1 126 ? 16.088 -6.982 1.652 1.00 88.56 126 GLY A C 1
ATOM 1042 O O . GLY A 1 126 ? 16.627 -5.934 1.986 1.00 88.56 126 GLY A O 1
ATOM 1043 N N . ASP A 1 127 ? 15.997 -7.419 0.394 1.00 91.31 127 ASP A N 1
ATOM 1044 C CA . ASP A 1 127 ? 16.445 -6.647 -0.767 1.00 91.31 127 ASP A CA 1
ATOM 1045 C C . ASP A 1 127 ? 15.388 -5.630 -1.200 1.00 91.31 127 ASP A C 1
ATOM 1047 O O . ASP A 1 127 ? 14.178 -5.883 -1.132 1.00 91.31 127 ASP A O 1
ATOM 1051 N N . ALA A 1 128 ? 15.863 -4.474 -1.660 1.00 92.25 128 ALA A N 1
ATOM 1052 C CA . ALA A 1 128 ? 15.011 -3.412 -2.165 1.00 92.25 128 ALA A CA 1
ATOM 1053 C C . ALA A 1 128 ? 14.354 -3.829 -3.484 1.00 92.25 128 ALA A C 1
ATOM 1055 O O . ALA A 1 128 ? 14.983 -4.427 -4.354 1.00 92.25 128 ALA A O 1
ATOM 1056 N N . GLY A 1 129 ? 13.085 -3.469 -3.641 1.00 91.38 129 GLY A N 1
ATOM 1057 C CA . GLY A 1 129 ? 12.401 -3.601 -4.913 1.00 91.38 129 GLY A CA 1
ATOM 1058 C C . GLY A 1 129 ? 12.759 -2.459 -5.871 1.00 91.38 129 GLY A C 1
ATOM 1059 O O . GLY A 1 129 ? 13.118 -1.363 -5.418 1.00 91.38 129 GLY A O 1
ATOM 1060 N N . PRO A 1 130 ? 12.650 -2.682 -7.190 1.00 90.44 130 PRO A N 1
ATOM 1061 C CA . PRO A 1 130 ? 12.845 -1.634 -8.182 1.00 90.44 130 PRO A CA 1
ATOM 1062 C C . PRO A 1 130 ? 11.740 -0.575 -8.077 1.00 90.44 130 PRO A C 1
ATOM 1064 O O . PRO A 1 130 ? 10.600 -0.884 -7.731 1.00 90.44 130 PRO A O 1
ATOM 1067 N N . MET A 1 131 ? 12.080 0.673 -8.410 1.00 92.06 131 MET A N 1
ATOM 1068 C CA . MET A 1 131 ? 11.107 1.740 -8.691 1.00 92.06 131 MET A CA 1
ATOM 1069 C C . MET A 1 131 ? 10.043 1.948 -7.600 1.00 92.06 131 MET A C 1
ATOM 1071 O O . MET A 1 131 ? 8.849 2.097 -7.870 1.00 92.06 131 MET A O 1
ATOM 1075 N N . ALA A 1 132 ? 10.461 1.961 -6.334 1.00 93.56 132 ALA A N 1
ATOM 1076 C CA . ALA A 1 132 ? 9.560 2.053 -5.189 1.00 93.56 132 ALA A CA 1
ATOM 1077 C C . ALA A 1 132 ? 8.730 3.352 -5.176 1.00 93.56 132 ALA A C 1
ATOM 1079 O O . ALA A 1 132 ? 7.619 3.361 -4.644 1.00 93.56 132 ALA A O 1
ATOM 1080 N N . GLY A 1 133 ? 9.240 4.433 -5.779 1.00 93.19 133 GLY A N 1
ATOM 1081 C CA . GLY A 1 133 ? 8.486 5.675 -5.966 1.00 93.19 133 GLY A CA 1
ATOM 1082 C C . GLY A 1 133 ? 7.317 5.507 -6.942 1.00 93.19 133 GLY A C 1
ATOM 1083 O O . GLY A 1 133 ? 6.190 5.893 -6.626 1.00 93.19 133 GLY A O 1
ATOM 1084 N N . GLN A 1 134 ? 7.552 4.852 -8.083 1.00 94.06 134 GLN A N 1
ATOM 1085 C CA . GLN A 1 134 ? 6.481 4.524 -9.025 1.00 94.06 134 GLN A CA 1
ATOM 1086 C C . GLN A 1 134 ? 5.484 3.534 -8.413 1.00 94.06 134 GLN A C 1
ATOM 1088 O O . GLN A 1 134 ? 4.273 3.700 -8.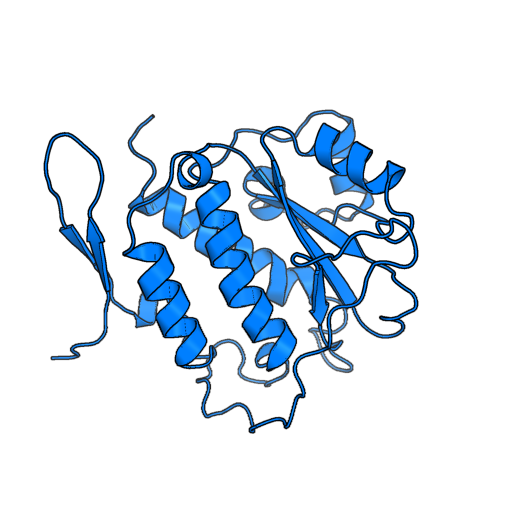574 1.00 94.06 134 GLN A O 1
ATOM 1093 N N . LEU A 1 135 ? 5.971 2.541 -7.662 1.00 95.81 135 LEU A N 1
ATOM 1094 C CA . LEU A 1 135 ? 5.117 1.592 -6.951 1.00 95.81 135 LEU A CA 1
ATOM 1095 C C . LEU A 1 135 ? 4.167 2.311 -5.989 1.00 95.81 135 LEU A C 1
ATOM 1097 O O . LEU A 1 135 ? 2.961 2.077 -6.030 1.00 95.81 135 LEU A O 1
ATOM 1101 N N . GLU A 1 136 ? 4.690 3.221 -5.159 1.00 96.62 136 GLU A N 1
ATOM 1102 C CA . GLU A 1 136 ? 3.879 4.048 -4.257 1.00 96.62 136 GLU A CA 1
ATOM 1103 C C . GLU A 1 136 ? 2.773 4.778 -5.021 1.00 96.62 136 GLU A C 1
ATOM 1105 O O . GLU A 1 136 ? 1.610 4.735 -4.617 1.00 96.62 136 GLU A O 1
ATOM 1110 N N . ARG A 1 137 ? 3.118 5.409 -6.146 1.00 95.38 137 ARG A N 1
ATOM 1111 C CA . ARG A 1 137 ? 2.171 6.174 -6.958 1.00 95.38 137 ARG A CA 1
ATOM 1112 C C . ARG A 1 137 ? 1.035 5.306 -7.499 1.00 95.38 137 ARG A C 1
ATOM 1114 O O . ARG A 1 137 ? -0.126 5.696 -7.371 1.00 95.38 137 ARG A O 1
ATOM 1121 N N . LEU A 1 138 ? 1.346 4.148 -8.083 1.00 95.88 138 LEU A N 1
ATOM 1122 C CA . LEU A 1 138 ? 0.341 3.221 -8.622 1.00 95.88 138 LEU A CA 1
ATOM 1123 C C . LEU A 1 138 ? -0.572 2.688 -7.513 1.00 95.88 138 LEU A C 1
ATOM 1125 O O . LEU A 1 138 ? -1.799 2.730 -7.637 1.00 95.88 138 LEU A O 1
ATOM 1129 N N . VAL A 1 139 ? 0.020 2.296 -6.382 1.00 97.31 139 VAL A N 1
ATOM 1130 C CA . VAL A 1 139 ? -0.716 1.851 -5.195 1.00 97.31 139 VAL A CA 1
ATOM 1131 C C . VAL A 1 139 ? -1.637 2.952 -4.673 1.00 97.31 139 VAL A C 1
ATOM 1133 O O . VAL A 1 139 ? -2.804 2.692 -4.396 1.00 97.31 139 VAL A O 1
ATOM 1136 N N . HIS A 1 140 ? -1.168 4.196 -4.566 1.00 97.19 140 HIS A N 1
ATOM 1137 C CA . HIS A 1 140 ? -1.989 5.310 -4.080 1.00 97.19 140 HIS A CA 1
ATOM 1138 C C . HIS A 1 140 ? -3.178 5.609 -4.989 1.00 97.19 140 HIS A C 1
ATOM 1140 O O . HIS A 1 140 ? -4.258 5.917 -4.479 1.00 97.19 140 HIS A O 1
ATOM 1146 N N . ILE A 1 141 ? -3.000 5.534 -6.313 1.00 96.75 141 ILE A N 1
ATOM 1147 C CA . ILE A 1 141 ? -4.092 5.741 -7.274 1.00 96.75 141 ILE A CA 1
ATOM 1148 C C . ILE A 1 141 ? -5.199 4.710 -7.031 1.00 96.75 141 ILE A C 1
ATOM 1150 O O . ILE A 1 141 ? -6.360 5.088 -6.878 1.00 96.75 141 ILE A O 1
ATOM 1154 N N . GLU A 1 142 ? -4.836 3.433 -6.928 1.00 96.81 142 GLU A N 1
ATOM 1155 C CA . GLU A 1 142 ? -5.789 2.340 -6.737 1.00 96.81 142 GLU A CA 1
ATOM 1156 C C . GLU A 1 142 ? -6.435 2.343 -5.348 1.00 96.81 142 GLU A C 1
ATOM 1158 O O . GLU A 1 142 ? -7.660 2.302 -5.240 1.00 96.81 142 GLU A O 1
ATOM 1163 N N . LEU A 1 143 ? -5.648 2.477 -4.275 1.00 95.81 143 LEU A N 1
ATOM 1164 C CA . LEU A 1 143 ? -6.182 2.510 -2.909 1.00 95.81 143 LEU A CA 1
ATOM 1165 C C . LEU A 1 143 ? -7.096 3.717 -2.669 1.00 95.81 143 LEU A C 1
ATOM 1167 O O . LEU A 1 143 ? -8.035 3.614 -1.883 1.00 95.81 143 LEU A O 1
ATOM 1171 N N . THR A 1 144 ? -6.862 4.848 -3.347 1.00 94.44 144 THR A N 1
ATOM 1172 C CA . THR A 1 144 ? -7.782 5.997 -3.285 1.00 94.44 144 THR A CA 1
ATOM 1173 C C . THR A 1 144 ? -9.164 5.619 -3.813 1.00 94.44 144 THR A C 1
ATOM 1175 O O . THR A 1 144 ? -10.169 5.979 -3.199 1.00 94.44 144 THR A O 1
ATOM 1178 N N . ASP A 1 145 ? -9.223 4.912 -4.941 1.00 93.94 145 ASP A N 1
ATOM 1179 C CA . ASP A 1 145 ? -10.477 4.485 -5.563 1.00 93.94 145 ASP A CA 1
ATOM 1180 C C . ASP A 1 145 ? -11.184 3.437 -4.707 1.00 93.94 145 ASP A C 1
ATOM 1182 O O . ASP A 1 145 ? -12.352 3.615 -4.361 1.00 93.94 145 ASP A O 1
ATOM 1186 N N . LEU A 1 146 ? -10.440 2.423 -4.252 1.00 93.12 146 LEU A N 1
ATOM 1187 C CA . LEU A 1 146 ? -10.953 1.377 -3.371 1.00 93.12 146 LEU A CA 1
ATOM 1188 C C . LEU A 1 146 ? -11.534 1.966 -2.081 1.00 93.12 146 LEU A C 1
ATOM 1190 O O . LEU A 1 146 ? -12.668 1.657 -1.734 1.00 93.12 146 LEU A O 1
ATOM 1194 N N . ALA A 1 147 ? -10.813 2.864 -1.407 1.00 90.31 147 ALA A N 1
ATOM 1195 C CA . ALA A 1 147 ? -11.293 3.518 -0.189 1.00 90.31 147 ALA A CA 1
ATOM 1196 C C . ALA A 1 147 ? -12.530 4.410 -0.424 1.00 90.31 147 ALA A C 1
ATOM 1198 O O . ALA A 1 147 ? -13.342 4.591 0.481 1.00 90.31 147 ALA A O 1
ATOM 1199 N N . THR A 1 148 ? -12.678 4.975 -1.627 1.00 89.56 148 THR A N 1
ATOM 1200 C CA . THR A 1 148 ? -13.786 5.886 -1.960 1.00 89.56 148 THR A CA 1
ATOM 1201 C C . THR A 1 148 ? -15.045 5.134 -2.382 1.00 89.56 148 THR A C 1
ATOM 1203 O O . THR A 1 148 ? -16.138 5.491 -1.955 1.00 89.56 148 THR A O 1
ATOM 1206 N N . HIS A 1 149 ? -14.904 4.113 -3.224 1.00 90.75 149 HIS A N 1
ATOM 1207 C CA . HIS A 1 149 ? -16.030 3.433 -3.869 1.00 90.75 149 HIS A CA 1
ATOM 1208 C C . HIS A 1 149 ? -16.357 2.076 -3.243 1.00 90.75 149 HIS A C 1
ATOM 1210 O O . HIS A 1 149 ? -17.421 1.526 -3.505 1.00 90.75 149 HIS A O 1
ATOM 1216 N N . ALA A 1 150 ? -15.462 1.551 -2.404 1.00 90.31 150 ALA A N 1
ATOM 1217 C CA . ALA A 1 150 ? -15.600 0.285 -1.696 1.00 90.31 150 ALA A CA 1
ATOM 1218 C C . ALA A 1 150 ? -16.091 -0.906 -2.558 1.00 90.31 150 ALA A C 1
ATOM 1220 O O . ALA A 1 150 ? -16.934 -1.675 -2.090 1.00 90.31 150 ALA A O 1
ATOM 1221 N N . PRO A 1 151 ? -15.561 -1.117 -3.787 1.00 91.88 151 PRO A N 1
ATOM 1222 C CA . PRO A 1 151 ? -15.962 -2.244 -4.641 1.00 91.88 151 PRO A CA 1
ATOM 1223 C C . PRO A 1 151 ? -15.690 -3.603 -3.981 1.00 91.88 151 PRO A C 1
ATOM 1225 O O . PRO A 1 151 ? -16.355 -4.586 -4.283 1.00 91.88 151 PRO A O 1
ATOM 1228 N N . TYR A 1 152 ? -14.734 -3.646 -3.051 1.00 89.62 152 TYR A N 1
ATOM 1229 C CA . TYR A 1 152 ? -14.355 -4.828 -2.281 1.00 89.62 152 TYR A CA 1
ATOM 1230 C C . TYR A 1 152 ? -15.452 -5.349 -1.340 1.00 89.62 152 TYR A C 1
ATOM 1232 O O . TYR A 1 152 ? -15.322 -6.449 -0.819 1.00 89.62 152 TYR A O 1
ATOM 1240 N N . LEU A 1 153 ? -16.523 -4.580 -1.112 1.00 88.44 153 LEU A N 1
ATOM 1241 C CA . LEU A 1 153 ? -17.698 -5.040 -0.366 1.00 88.44 153 LEU A CA 1
ATOM 1242 C C . LEU A 1 153 ? -18.676 -5.842 -1.237 1.00 88.44 153 LEU A C 1
ATOM 1244 O O . LEU A 1 153 ? -19.623 -6.425 -0.717 1.00 88.44 153 LEU A O 1
ATOM 1248 N N . HIS A 1 154 ? -18.488 -5.857 -2.557 1.00 89.50 154 HIS A N 1
ATOM 1249 C CA . HIS A 1 154 ? -19.347 -6.617 -3.452 1.00 89.50 154 HIS A CA 1
ATOM 1250 C C . HIS A 1 154 ? -19.024 -8.126 -3.358 1.00 89.50 154 HIS A C 1
ATOM 1252 O O . HIS A 1 154 ? -17.850 -8.489 -3.457 1.00 89.50 154 HIS A O 1
ATOM 1258 N N . PRO A 1 155 ? -20.024 -9.028 -3.269 1.00 88.44 155 PRO A N 1
ATOM 1259 C CA . PRO A 1 155 ? -19.796 -10.470 -3.091 1.00 88.44 155 PRO A CA 1
ATOM 1260 C C . PRO A 1 155 ? -18.920 -11.127 -4.166 1.00 88.44 155 PRO A C 1
ATOM 1262 O O . PRO A 1 155 ? -18.182 -12.066 -3.892 1.00 88.44 155 PRO A O 1
ATOM 1265 N N . SER A 1 156 ? -18.998 -10.632 -5.401 1.00 90.38 156 SER A N 1
ATOM 1266 C CA . SER A 1 156 ? -18.214 -11.137 -6.537 1.00 90.38 156 SER A CA 1
ATOM 1267 C C . SER A 1 156 ? -16.842 -10.472 -6.711 1.00 90.38 156 SER A C 1
ATOM 1269 O O . SER A 1 156 ? -16.189 -10.716 -7.721 1.00 90.38 156 SER A O 1
ATOM 1271 N N . PHE A 1 157 ? -16.392 -9.617 -5.786 1.00 89.75 157 PHE A N 1
ATOM 1272 C CA . PHE A 1 157 ? -15.063 -9.001 -5.868 1.00 89.75 157 PHE A CA 1
ATOM 1273 C C . PHE A 1 157 ? -13.945 -10.071 -5.868 1.00 89.75 157 PHE A C 1
ATOM 1275 O O . PHE A 1 157 ? -14.037 -11.034 -5.108 1.00 89.75 157 PHE A O 1
ATOM 1282 N N . PRO A 1 158 ? -12.876 -9.935 -6.681 1.00 91.44 158 PRO A N 1
ATOM 1283 C CA . PRO A 1 158 ? -12.559 -8.832 -7.598 1.00 91.44 158 PRO A CA 1
ATOM 1284 C C . PRO A 1 158 ? -13.159 -8.971 -9.009 1.00 91.44 158 PRO A C 1
ATOM 1286 O O . PRO A 1 158 ? -12.889 -8.137 -9.869 1.00 91.44 158 PRO A O 1
ATOM 1289 N N . ASN A 1 159 ? -13.971 -9.996 -9.267 1.00 92.06 159 ASN A N 1
ATOM 1290 C CA . ASN A 1 159 ? -14.531 -10.322 -10.582 1.00 92.06 159 ASN A CA 1
ATOM 1291 C C . ASN A 1 159 ? -15.782 -9.489 -10.902 1.00 92.06 159 ASN A C 1
ATOM 1293 O O . ASN A 1 159 ? -16.848 -10.024 -11.201 1.00 92.06 159 ASN A O 1
ATOM 1297 N N . ILE A 1 160 ? -15.640 -8.169 -10.814 1.00 93.44 160 ILE A N 1
ATOM 1298 C CA . ILE A 1 160 ? -16.680 -7.190 -11.127 1.00 93.44 160 ILE A CA 1
ATOM 1299 C C . ILE A 1 160 ? -16.111 -6.053 -11.965 1.00 93.44 160 ILE A C 1
ATOM 1301 O O . ILE A 1 160 ? -14.900 -5.836 -12.045 1.00 93.44 160 ILE A O 1
ATOM 1305 N N . THR A 1 161 ? -17.011 -5.278 -12.545 1.00 94.00 161 THR A N 1
ATOM 1306 C CA . THR A 1 161 ? -16.725 -4.006 -13.190 1.00 94.00 161 THR A CA 1
ATOM 1307 C C . THR A 1 161 ? -17.170 -2.847 -12.305 1.00 94.00 161 THR A C 1
ATOM 1309 O O . THR A 1 161 ? -18.012 -2.985 -11.419 1.00 94.00 161 THR A O 1
ATOM 1312 N N . TYR A 1 162 ? -16.656 -1.652 -12.584 1.00 90.94 162 TYR A N 1
ATOM 1313 C CA . TYR A 1 162 ? -17.073 -0.427 -11.899 1.00 90.94 162 TYR A CA 1
ATOM 1314 C C . TYR A 1 162 ? -18.579 -0.126 -12.027 1.00 90.94 162 TYR A C 1
ATOM 1316 O O . TYR A 1 162 ? -19.095 0.685 -11.263 1.00 90.94 162 TYR A O 1
ATOM 1324 N N . ARG A 1 163 ? -19.274 -0.744 -12.996 1.00 92.50 163 ARG A N 1
ATOM 1325 C CA . ARG A 1 163 ? -20.722 -0.591 -13.215 1.00 92.50 163 ARG A CA 1
ATOM 1326 C C . ARG A 1 163 ? -21.558 -1.417 -12.244 1.00 92.50 163 ARG A C 1
ATOM 1328 O O . ARG A 1 163 ? -22.703 -1.059 -12.000 1.00 92.50 163 ARG A O 1
ATOM 1335 N N . ASP A 1 164 ? -20.987 -2.492 -11.706 1.00 91.12 164 ASP A N 1
ATOM 1336 C CA . ASP A 1 164 ? -21.659 -3.384 -10.756 1.00 91.12 164 ASP A CA 1
ATOM 1337 C C . ASP A 1 164 ? -21.701 -2.777 -9.345 1.00 91.12 164 ASP A C 1
ATOM 1339 O O . ASP A 1 164 ? -22.464 -3.207 -8.484 1.00 91.12 164 ASP A O 1
ATOM 1343 N N . VAL A 1 165 ? -20.887 -1.745 -9.107 1.00 84.06 165 VAL A N 1
ATOM 1344 C CA . VAL A 1 165 ? -20.846 -1.002 -7.851 1.00 84.06 165 VAL A CA 1
ATOM 1345 C C . VAL A 1 165 ? -21.855 0.143 -7.944 1.00 84.06 165 VAL A C 1
ATOM 1347 O O . VAL A 1 165 ? -21.673 1.040 -8.773 1.00 84.06 165 VAL A O 1
ATOM 1350 N N . PRO A 1 166 ? -22.910 0.162 -7.109 1.00 76.50 166 PRO A N 1
ATOM 1351 C CA . PRO A 1 166 ? -23.889 1.240 -7.128 1.00 76.50 166 PRO A CA 1
ATOM 1352 C C . PRO A 1 166 ? -23.203 2.604 -6.964 1.00 76.50 166 PRO A C 1
ATOM 1354 O O . PRO A 1 166 ? -22.290 2.711 -6.136 1.00 76.50 166 PRO A O 1
ATOM 1357 N N . PRO A 1 167 ? -23.630 3.660 -7.688 1.00 66.38 167 PRO A N 1
ATOM 1358 C CA . PRO A 1 167 ? -23.145 5.011 -7.452 1.00 66.38 167 PRO A CA 1
ATOM 1359 C C . PRO A 1 167 ? -23.431 5.395 -6.004 1.00 66.38 167 PRO A C 1
ATOM 1361 O O . PRO A 1 167 ? -24.567 5.651 -5.617 1.00 66.38 167 PRO A O 1
ATOM 1364 N N . GLN A 1 168 ? -22.396 5.394 -5.176 1.00 66.06 168 GLN A N 1
ATOM 1365 C CA . GLN A 1 168 ? -22.511 5.900 -3.822 1.00 66.06 168 GLN A CA 1
ATOM 1366 C C . GLN A 1 168 ? -22.242 7.399 -3.882 1.00 66.06 168 GLN A C 1
ATOM 1368 O O . GLN A 1 168 ? -21.175 7.816 -4.339 1.00 66.06 168 GLN A O 1
ATOM 1373 N N . GLU A 1 169 ? -23.199 8.213 -3.431 1.00 51.44 169 GLU A N 1
ATOM 1374 C CA . GLU A 1 169 ? -23.000 9.646 -3.206 1.00 51.44 169 GLU A CA 1
ATOM 1375 C C . GLU A 1 169 ? -21.977 9.840 -2.082 1.00 51.44 169 GLU A C 1
ATOM 1377 O O . GLU A 1 169 ? -22.299 10.067 -0.918 1.00 51.44 169 GLU A O 1
ATOM 1382 N N . MET A 1 170 ? -20.699 9.694 -2.410 1.00 55.22 170 MET A N 1
ATOM 1383 C CA . MET A 1 170 ? -19.624 9.939 -1.470 1.00 55.22 170 MET A CA 1
ATOM 1384 C C . MET A 1 170 ? -19.021 11.296 -1.770 1.00 55.22 170 MET A C 1
ATOM 1386 O O . MET A 1 170 ? -18.238 11.475 -2.706 1.00 55.22 170 MET A O 1
ATOM 1390 N N . ALA A 1 171 ? -19.352 12.266 -0.921 1.00 55.75 171 ALA A N 1
ATOM 1391 C CA . ALA A 1 171 ? -18.528 13.451 -0.796 1.00 55.75 171 ALA A CA 1
ATOM 1392 C C . ALA A 1 171 ? -17.097 12.988 -0.490 1.00 55.75 171 ALA A C 1
ATOM 1394 O O . ALA A 1 171 ? -16.864 12.304 0.510 1.00 55.75 171 ALA A O 1
ATOM 1395 N N . LYS A 1 172 ? -16.137 13.351 -1.352 1.00 61.47 172 LYS A N 1
ATOM 1396 C CA . LYS A 1 172 ? -14.716 13.103 -1.083 1.00 61.47 172 LYS A CA 1
ATOM 1397 C C . LYS A 1 172 ? -14.415 13.600 0.333 1.00 61.47 172 LYS A C 1
ATOM 1399 O O . LYS A 1 172 ? -14.665 14.782 0.601 1.00 61.47 172 LYS A O 1
ATOM 1404 N N . PRO A 1 173 ? -13.904 12.748 1.237 1.00 61.56 173 PRO A N 1
ATOM 1405 C CA . PRO A 1 173 ? -13.643 13.170 2.600 1.00 61.56 173 PRO A CA 1
ATOM 1406 C C . PRO A 1 173 ? -12.704 14.379 2.575 1.00 61.56 173 PRO A C 1
ATOM 1408 O O . PRO A 1 173 ? -11.631 14.352 1.961 1.00 61.56 173 PRO A O 1
ATOM 1411 N N . LYS A 1 174 ? -13.132 15.481 3.204 1.00 67.38 174 LYS A N 1
ATOM 1412 C CA . LYS A 1 174 ? -12.310 16.688 3.322 1.00 67.38 174 LYS A CA 1
ATOM 1413 C C . LYS A 1 174 ? -11.120 16.350 4.216 1.00 67.38 174 LYS A C 1
ATOM 1415 O O . LYS A 1 174 ? -11.263 16.258 5.429 1.00 67.38 174 LYS A O 1
ATOM 1420 N N . ARG A 1 175 ? -9.946 16.155 3.610 1.00 74.00 175 ARG A N 1
ATOM 1421 C CA . ARG A 1 175 ? -8.697 15.864 4.330 1.00 74.00 175 ARG A CA 1
ATOM 1422 C C . ARG A 1 175 ? -8.318 17.052 5.218 1.00 74.00 175 ARG A C 1
ATOM 1424 O O . ARG A 1 175 ? -7.920 18.098 4.695 1.00 74.00 175 ARG A O 1
ATOM 1431 N N . LYS A 1 176 ? -8.445 16.881 6.534 1.00 80.38 176 LYS A N 1
ATOM 1432 C CA . LYS A 1 176 ? -8.025 17.847 7.558 1.00 80.38 176 LYS A CA 1
ATOM 1433 C C . LYS A 1 176 ? -6.546 17.665 7.918 1.00 80.38 176 LYS A C 1
ATOM 1435 O O . LYS A 1 176 ? -5.888 16.728 7.465 1.00 80.38 176 LYS A O 1
ATOM 1440 N N . HIS A 1 177 ? -6.024 18.590 8.718 1.00 87.75 177 HIS A N 1
ATOM 1441 C CA . HIS A 1 177 ? -4.735 18.411 9.379 1.00 87.75 177 HIS A CA 1
ATOM 1442 C C . HIS A 1 177 ? -4.870 17.388 10.507 1.00 87.75 177 HIS A C 1
ATOM 1444 O O . HIS A 1 177 ? -5.869 17.377 11.222 1.00 87.75 177 HIS A O 1
ATOM 1450 N N . CYS A 1 178 ? -3.855 16.546 10.664 1.00 87.88 178 CYS A N 1
ATOM 1451 C CA . CYS A 1 178 ? -3.796 15.541 11.712 1.00 87.88 178 CYS A CA 1
ATOM 1452 C C . CYS A 1 178 ? -3.767 16.187 13.099 1.00 87.88 178 CYS A C 1
ATOM 1454 O O . CYS A 1 178 ? -2.865 16.973 13.392 1.00 87.88 178 CYS A O 1
ATOM 1456 N N . GLY A 1 179 ? -4.690 15.790 13.978 1.00 87.81 179 GLY A N 1
ATOM 1457 C CA . GLY A 1 179 ? -4.732 16.270 15.363 1.00 87.81 179 GLY A CA 1
ATOM 1458 C C . GLY A 1 179 ? -3.516 15.871 16.210 1.00 87.81 179 GLY A C 1
ATOM 1459 O O . GLY A 1 179 ? -3.276 16.475 17.249 1.00 87.81 179 GLY A O 1
ATOM 1460 N N . SER A 1 180 ? -2.728 14.876 15.781 1.00 90.06 180 SER A N 1
ATOM 1461 C CA . SER A 1 180 ? -1.500 14.485 16.482 1.00 90.06 180 SER A CA 1
ATOM 1462 C C . SER A 1 180 ? -0.258 15.239 16.021 1.00 90.06 180 SER A C 1
ATOM 1464 O O . SER A 1 180 ? 0.557 15.599 16.860 1.00 90.06 180 SER A O 1
ATOM 1466 N N . CYS A 1 181 ? -0.048 15.378 14.712 1.00 89.69 181 CYS A N 1
ATOM 1467 C CA . CYS A 1 181 ? 1.234 15.838 14.166 1.00 89.69 181 CYS A CA 1
ATOM 1468 C C . CYS A 1 181 ? 1.115 17.111 13.317 1.00 89.69 181 CYS A C 1
ATOM 1470 O O . CYS A 1 181 ? 2.101 17.557 12.735 1.00 89.69 181 CYS A O 1
ATOM 1472 N N . GLY A 1 182 ? -0.098 17.653 13.163 1.00 87.81 182 GLY A N 1
ATOM 1473 C CA . GLY A 1 182 ? -0.387 18.864 12.391 1.00 87.81 182 GLY A CA 1
ATOM 1474 C C . GLY A 1 182 ? -0.238 18.728 10.873 1.00 87.81 182 GLY A C 1
ATOM 1475 O O . GLY A 1 182 ? -0.538 19.672 10.153 1.00 87.81 182 GLY A O 1
ATOM 1476 N N . GLN A 1 183 ? 0.203 17.578 10.355 1.00 88.38 183 GLN A N 1
ATOM 1477 C CA . GLN A 1 183 ? 0.435 17.369 8.922 1.00 88.38 183 GLN A CA 1
ATOM 1478 C C . GLN A 1 183 ? -0.848 16.972 8.190 1.00 88.38 183 GLN A C 1
ATOM 1480 O O . GLN A 1 183 ? -1.732 16.324 8.753 1.00 88.38 183 GLN A O 1
ATOM 1485 N N . LYS A 1 184 ? -0.931 17.298 6.897 1.00 87.94 184 LYS A N 1
ATOM 1486 C CA . LYS A 1 184 ? -1.997 16.802 6.019 1.00 87.94 184 LYS A CA 1
ATOM 1487 C C . LYS A 1 184 ? -1.587 15.459 5.418 1.00 87.94 184 LYS A C 1
ATOM 1489 O O . LYS A 1 184 ? -0.822 15.407 4.457 1.00 87.94 184 LYS A O 1
ATOM 1494 N N . HIS A 1 185 ? -2.102 14.365 5.969 1.00 86.81 185 HIS A N 1
ATOM 1495 C CA . HIS A 1 185 ? -1.793 13.029 5.468 1.00 86.81 185 HIS A CA 1
ATOM 1496 C C . HIS A 1 185 ? -2.559 12.734 4.173 1.00 86.81 185 HIS A C 1
ATOM 1498 O O . HIS A 1 185 ? -3.757 12.466 4.188 1.00 86.81 185 HIS A O 1
ATOM 1504 N N . GLN A 1 186 ? -1.867 12.787 3.035 1.00 87.19 186 GLN A N 1
ATOM 1505 C CA . GLN A 1 186 ? -2.445 12.398 1.740 1.00 87.19 186 GLN A CA 1
ATOM 1506 C C . GLN A 1 186 ? -2.405 10.887 1.487 1.00 87.19 186 GLN A C 1
ATOM 1508 O O . GLN A 1 186 ? -3.104 10.389 0.609 1.00 87.19 186 GLN A O 1
ATOM 1513 N N . GLU A 1 187 ? -1.595 10.206 2.286 1.00 91.56 187 GLU A N 1
ATOM 1514 C CA . GLU A 1 187 ? -1.165 8.818 2.140 1.00 91.56 187 GLU A CA 1
ATOM 1515 C C . GLU A 1 187 ? -1.887 7.886 3.128 1.00 91.56 187 GLU A C 1
ATOM 1517 O O . GLU A 1 187 ? -1.443 6.763 3.350 1.00 91.56 187 GLU A O 1
ATOM 1522 N N . ILE A 1 188 ? -2.934 8.383 3.801 1.00 91.50 188 ILE A N 1
ATOM 1523 C CA . ILE A 1 188 ? -3.795 7.588 4.681 1.00 91.50 188 ILE A CA 1
ATOM 1524 C C . ILE A 1 188 ? -5.063 7.235 3.913 1.00 91.50 188 ILE A C 1
ATOM 1526 O O . ILE A 1 188 ? -5.757 8.115 3.397 1.00 91.50 188 ILE A O 1
ATOM 1530 N N . PHE A 1 189 ? -5.348 5.940 3.864 1.00 91.25 189 PHE A N 1
ATOM 1531 C CA . PHE A 1 189 ? -6.495 5.350 3.193 1.00 91.25 189 PHE A CA 1
ATOM 1532 C C . PHE A 1 189 ? -7.380 4.704 4.246 1.00 91.25 189 PHE A C 1
ATOM 1534 O O . PHE A 1 189 ? -6.906 3.869 5.015 1.00 91.25 189 PHE A O 1
ATOM 1541 N N . SER A 1 190 ? -8.647 5.105 4.291 1.00 89.38 190 SER A N 1
ATOM 1542 C CA . SER A 1 190 ? -9.618 4.599 5.257 1.00 89.38 190 SER A CA 1
ATOM 1543 C C . SER A 1 190 ? -10.656 3.755 4.545 1.00 89.38 190 SER A C 1
ATOM 1545 O O . SER A 1 190 ? -11.341 4.235 3.645 1.00 89.38 190 SER A O 1
ATOM 1547 N N . PHE A 1 191 ? -10.784 2.515 4.984 1.00 87.06 191 PHE A N 1
ATOM 1548 C CA . PHE A 1 191 ? -11.668 1.517 4.420 1.00 87.06 191 PHE A CA 1
ATOM 1549 C C . PHE A 1 191 ? -12.886 1.353 5.324 1.00 87.06 191 PHE A C 1
ATOM 1551 O O . PHE A 1 191 ? -12.790 1.371 6.558 1.00 87.06 191 PHE A O 1
ATOM 1558 N N . ARG A 1 192 ? -14.052 1.196 4.696 1.00 85.81 192 ARG A N 1
ATOM 1559 C CA . ARG A 1 192 ? -15.216 0.617 5.368 1.00 85.81 192 ARG A CA 1
ATOM 1560 C C . ARG A 1 192 ? -14.883 -0.814 5.751 1.00 85.81 192 ARG A C 1
ATOM 1562 O O . ARG A 1 192 ? -14.308 -1.525 4.925 1.00 85.81 192 ARG A O 1
ATOM 1569 N N . ARG A 1 193 ? -15.240 -1.188 6.977 1.00 82.38 193 ARG A N 1
ATOM 1570 C CA . ARG A 1 193 ? -15.048 -2.547 7.466 1.00 82.38 193 ARG A CA 1
ATOM 1571 C C . ARG A 1 193 ? -15.989 -3.494 6.747 1.00 82.38 193 ARG A C 1
ATOM 1573 O O . ARG A 1 193 ? -17.117 -3.123 6.424 1.00 82.38 193 ARG A O 1
ATOM 1580 N N . VAL A 1 194 ? -15.512 -4.706 6.518 1.00 79.94 194 VAL A N 1
ATOM 1581 C CA . VAL A 1 194 ? -16.406 -5.820 6.227 1.00 79.94 194 VAL A CA 1
ATOM 1582 C C . VAL A 1 194 ? -17.090 -6.189 7.543 1.00 79.94 194 VAL A C 1
ATOM 1584 O O . VAL A 1 194 ? -16.411 -6.493 8.522 1.00 79.94 194 VAL A O 1
ATOM 1587 N N . GLU A 1 195 ? -18.419 -6.108 7.585 1.00 79.62 195 GLU A N 1
ATOM 1588 C CA . GLU A 1 195 ? -19.194 -6.358 8.810 1.00 79.62 195 GLU A CA 1
ATOM 1589 C C . GLU A 1 195 ? -19.550 -7.842 8.985 1.00 79.62 195 GLU A C 1
ATOM 1591 O O . GLU A 1 195 ? -19.689 -8.307 10.114 1.00 79.62 195 GLU A O 1
ATOM 1596 N N . GLU A 1 196 ? -19.631 -8.607 7.889 1.00 73.19 196 GLU A N 1
ATOM 1597 C CA . GLU A 1 196 ? -20.073 -10.005 7.899 1.00 73.19 196 GLU A CA 1
ATOM 1598 C C . GLU A 1 196 ? -19.302 -10.883 6.893 1.00 73.19 196 GLU A C 1
ATOM 1600 O O . GLU A 1 196 ? -18.789 -10.405 5.879 1.00 73.19 196 GLU A O 1
ATOM 1605 N N . GLY A 1 197 ? -19.236 -12.191 7.167 1.00 75.81 197 GLY A N 1
ATOM 1606 C CA . GLY A 1 197 ? -18.625 -13.201 6.293 1.00 75.81 197 GLY A CA 1
ATOM 1607 C C . GLY A 1 197 ? -17.123 -13.437 6.506 1.00 75.81 197 GLY A C 1
ATOM 1608 O O . GLY A 1 197 ? -16.504 -12.931 7.439 1.00 75.81 197 GLY A O 1
ATOM 1609 N N . ASP A 1 198 ? -16.511 -14.219 5.613 1.00 74.69 198 ASP A N 1
ATOM 1610 C CA . ASP A 1 198 ? -15.119 -14.682 5.758 1.00 74.69 198 ASP A CA 1
ATOM 1611 C C . ASP A 1 198 ? -14.058 -13.589 5.568 1.00 74.69 198 ASP A C 1
ATOM 1613 O O . ASP A 1 198 ? -12.870 -13.840 5.799 1.00 74.69 198 ASP A O 1
ATOM 1617 N N . LEU A 1 199 ? -14.462 -12.397 5.122 1.00 74.38 199 LEU A N 1
ATOM 1618 C CA . LEU A 1 199 ? -13.577 -11.263 4.846 1.00 74.38 199 LEU A CA 1
ATOM 1619 C C . LEU A 1 199 ? -13.505 -10.260 6.013 1.00 74.38 199 LEU A C 1
ATOM 1621 O O . LEU A 1 199 ? -12.725 -9.309 5.939 1.00 74.38 199 LEU A O 1
ATOM 1625 N N . VAL A 1 200 ? -14.271 -10.473 7.093 1.00 79.31 200 VAL A N 1
ATOM 1626 C CA . VAL A 1 200 ? -14.242 -9.627 8.300 1.00 79.31 200 VAL A CA 1
ATOM 1627 C C . VAL A 1 200 ? -12.827 -9.576 8.875 1.00 79.31 200 VAL A C 1
ATOM 1629 O O . VAL A 1 200 ? -12.235 -10.608 9.192 1.00 79.31 200 VAL A O 1
ATOM 1632 N N . GLY A 1 201 ? -12.281 -8.365 9.011 1.00 77.12 201 GLY A N 1
ATOM 1633 C CA . GLY A 1 201 ? -10.945 -8.134 9.568 1.00 77.12 201 GLY A CA 1
ATOM 1634 C C . GLY A 1 201 ? -9.784 -8.521 8.647 1.00 77.12 201 GLY A C 1
ATOM 1635 O O . GLY A 1 201 ? -8.636 -8.479 9.088 1.00 77.12 201 GLY A O 1
ATOM 1636 N N . LYS A 1 202 ? -10.060 -8.901 7.390 1.00 83.00 202 LYS A N 1
ATOM 1637 C CA . LYS A 1 202 ? -9.054 -9.308 6.394 1.00 83.00 202 LYS A CA 1
ATOM 1638 C C . LYS A 1 202 ? -8.780 -8.234 5.344 1.00 83.00 202 LYS A C 1
ATOM 1640 O O . LYS A 1 202 ? -8.290 -8.520 4.253 1.00 83.00 202 LYS A O 1
ATOM 1645 N N . GLU A 1 203 ? -9.118 -6.978 5.618 1.00 86.06 203 GLU A N 1
ATOM 1646 C CA . GLU A 1 203 ? -8.959 -5.888 4.653 1.00 86.06 203 GLU A CA 1
ATOM 1647 C C . GLU A 1 203 ? -7.487 -5.668 4.262 1.00 86.06 203 GLU A C 1
ATOM 1649 O O . GLU A 1 203 ? -7.195 -5.283 3.129 1.00 86.06 203 GLU A O 1
ATOM 1654 N N . TRP A 1 204 ? -6.535 -5.944 5.159 1.00 89.00 204 TRP A N 1
ATOM 1655 C CA . TRP A 1 204 ? -5.115 -5.948 4.796 1.00 89.00 204 TRP A CA 1
ATOM 1656 C C . TRP A 1 204 ? -4.824 -7.024 3.745 1.00 89.00 204 TRP A C 1
ATOM 1658 O O . TRP A 1 204 ? -4.269 -6.720 2.690 1.00 89.00 204 TRP A O 1
ATOM 1668 N N . GLU A 1 205 ? -5.232 -8.259 4.016 1.00 87.44 205 GLU A N 1
ATOM 1669 C CA . GLU A 1 205 ? -4.963 -9.463 3.234 1.00 87.44 205 GLU A CA 1
ATOM 1670 C C . GLU A 1 205 ? -5.668 -9.449 1.875 1.00 87.44 205 GLU A C 1
ATOM 1672 O O . GLU A 1 205 ? -5.132 -9.976 0.900 1.00 87.44 205 GLU A O 1
ATOM 1677 N N . VAL A 1 206 ? -6.852 -8.839 1.809 1.00 86.38 206 VAL A N 1
ATOM 1678 C CA . VAL A 1 206 ? -7.759 -8.880 0.651 1.00 86.38 206 VAL A CA 1
ATOM 1679 C C . VAL A 1 206 ? -7.679 -7.605 -0.190 1.00 86.38 206 VAL A C 1
ATOM 1681 O O . VAL A 1 206 ? -7.919 -7.656 -1.394 1.00 86.38 206 VAL A O 1
ATOM 1684 N N . ILE A 1 207 ? -7.312 -6.467 0.411 1.00 89.69 207 ILE A N 1
ATOM 1685 C CA . ILE A 1 207 ? -7.346 -5.162 -0.263 1.00 89.69 207 ILE A CA 1
ATOM 1686 C C . ILE A 1 207 ? -5.937 -4.591 -0.399 1.00 89.69 207 ILE A C 1
ATOM 1688 O O . ILE A 1 207 ? -5.413 -4.484 -1.503 1.00 89.69 207 ILE A O 1
ATOM 1692 N N . VAL A 1 208 ? -5.284 -4.233 0.707 1.00 93.38 208 VAL A N 1
ATOM 1693 C CA . VAL A 1 208 ? -4.052 -3.426 0.639 1.00 93.38 208 VAL A CA 1
ATOM 1694 C C . VAL A 1 208 ? -2.842 -4.251 0.191 1.00 93.38 208 VAL A C 1
ATOM 1696 O O . VAL A 1 208 ? -2.127 -3.848 -0.730 1.00 93.38 208 VAL A O 1
ATOM 1699 N N . LYS A 1 209 ? -2.617 -5.420 0.801 1.00 93.69 209 LYS A N 1
ATOM 1700 C CA . LYS A 1 209 ? -1.501 -6.324 0.479 1.00 93.69 209 LYS A CA 1
ATOM 1701 C C . LYS A 1 209 ? -1.551 -6.787 -0.986 1.00 93.69 209 LYS A C 1
ATOM 1703 O O . LYS A 1 209 ? -0.514 -6.687 -1.648 1.00 93.69 209 LYS A O 1
ATOM 1708 N N . PRO A 1 210 ? -2.701 -7.223 -1.548 1.00 93.62 210 PRO A N 1
ATOM 1709 C CA . PRO A 1 210 ? -2.785 -7.597 -2.959 1.00 93.62 210 PRO A CA 1
ATOM 1710 C C . PRO A 1 210 ? -2.488 -6.447 -3.918 1.00 93.62 210 PRO A C 1
ATOM 1712 O O . PRO A 1 210 ? -1.801 -6.676 -4.908 1.00 93.62 210 PRO A O 1
ATOM 1715 N N . VAL A 1 211 ? -2.931 -5.221 -3.618 1.00 95.88 211 VAL A N 1
ATOM 1716 C CA . VAL A 1 211 ? -2.657 -4.049 -4.467 1.00 95.88 211 VAL A CA 1
ATOM 1717 C C . VAL A 1 211 ? -1.161 -3.745 -4.516 1.00 95.88 211 VAL A C 1
ATOM 1719 O O . VAL A 1 211 ? -0.611 -3.581 -5.605 1.00 95.88 211 VAL A O 1
ATOM 1722 N N . ILE A 1 212 ? -0.488 -3.713 -3.358 1.00 96.62 212 ILE A N 1
ATOM 1723 C CA . ILE A 1 212 ? 0.963 -3.476 -3.299 1.00 96.62 212 ILE A CA 1
ATOM 1724 C C . ILE A 1 212 ? 1.715 -4.578 -4.050 1.00 96.62 212 ILE A C 1
ATOM 1726 O O . ILE A 1 212 ? 2.584 -4.279 -4.865 1.00 96.62 212 ILE A O 1
ATOM 1730 N N . ARG A 1 213 ? 1.367 -5.846 -3.803 1.00 95.06 213 ARG A N 1
ATOM 1731 C CA . ARG A 1 213 ? 2.005 -6.995 -4.455 1.00 95.06 213 ARG A CA 1
ATOM 1732 C C . ARG A 1 213 ? 1.840 -6.960 -5.971 1.00 95.06 213 ARG A C 1
ATOM 1734 O O . ARG A 1 213 ? 2.842 -7.019 -6.667 1.00 95.06 213 ARG A O 1
ATOM 1741 N N . LYS A 1 214 ? 0.608 -6.795 -6.462 1.00 94.00 214 LYS A N 1
ATOM 1742 C CA . LYS A 1 214 ? 0.281 -6.769 -7.895 1.00 94.00 214 LYS A CA 1
ATOM 1743 C C . LYS A 1 214 ? 1.116 -5.731 -8.644 1.00 94.00 214 LYS A C 1
ATOM 1745 O O . LYS A 1 214 ? 1.715 -6.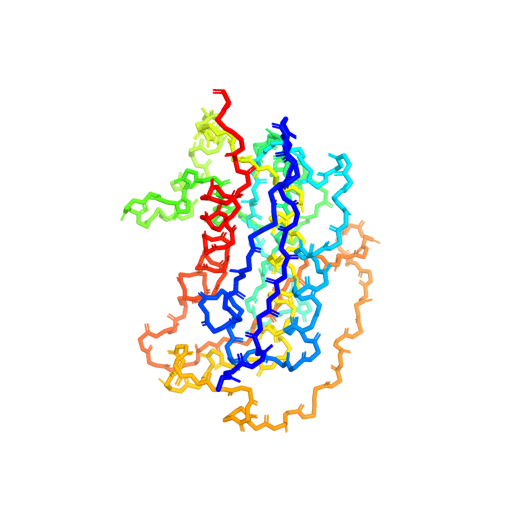039 -9.668 1.00 94.00 214 LYS A O 1
ATOM 1750 N N . TRP A 1 215 ? 1.171 -4.500 -8.133 1.00 95.00 215 TRP A N 1
ATOM 1751 C CA . TRP A 1 215 ? 1.959 -3.448 -8.778 1.00 95.00 215 TRP A CA 1
ATOM 1752 C C . TRP A 1 215 ? 3.465 -3.650 -8.610 1.00 95.00 215 TRP A C 1
ATOM 1754 O O . TRP A 1 215 ? 4.223 -3.301 -9.511 1.00 95.00 215 TRP A O 1
ATOM 1764 N N . GLY A 1 216 ? 3.906 -4.218 -7.486 1.00 94.06 216 GLY A N 1
ATOM 1765 C CA . GLY A 1 216 ? 5.314 -4.535 -7.260 1.00 94.06 216 GLY A CA 1
ATOM 1766 C C . GLY A 1 216 ? 5.816 -5.602 -8.230 1.00 94.06 216 GLY A C 1
ATOM 1767 O O . GLY A 1 216 ? 6.877 -5.438 -8.825 1.00 94.06 216 GLY A O 1
ATOM 1768 N N . GLU A 1 217 ? 5.031 -6.660 -8.432 1.00 91.69 217 GLU A N 1
ATOM 1769 C CA . GLU A 1 217 ? 5.287 -7.711 -9.424 1.00 91.69 217 GLU A CA 1
ATOM 1770 C C . GLU A 1 217 ? 5.267 -7.142 -10.843 1.00 91.69 217 GLU A C 1
ATOM 1772 O O . GLU A 1 217 ? 6.226 -7.337 -11.578 1.00 91.69 217 GLU A O 1
ATOM 1777 N N . PHE A 1 218 ? 4.269 -6.323 -11.195 1.00 90.25 218 PHE A N 1
ATOM 1778 C CA . PHE A 1 218 ? 4.231 -5.645 -12.495 1.00 90.25 218 PHE A CA 1
ATOM 1779 C C . PHE A 1 218 ? 5.504 -4.833 -12.783 1.00 90.25 218 PHE A C 1
ATOM 1781 O O . PHE A 1 218 ? 6.085 -4.947 -13.861 1.00 90.25 218 PHE A O 1
ATOM 1788 N N . LEU A 1 219 ? 5.962 -4.015 -11.831 1.00 89.75 219 LEU A N 1
ATOM 1789 C CA . LEU A 1 219 ? 7.179 -3.222 -12.020 1.00 89.75 219 LEU A CA 1
ATOM 1790 C C . LEU A 1 219 ? 8.427 -4.103 -12.083 1.00 89.75 219 LEU A C 1
ATOM 1792 O O . LEU A 1 219 ? 9.308 -3.852 -12.902 1.00 89.75 219 LEU A O 1
ATOM 1796 N N . LYS A 1 220 ? 8.491 -5.153 -11.261 1.00 88.25 220 LYS A N 1
ATOM 1797 C CA . LYS A 1 220 ? 9.591 -6.116 -11.291 1.00 88.25 220 LYS A CA 1
ATOM 1798 C C . LYS A 1 220 ? 9.679 -6.835 -12.639 1.00 88.25 220 LYS A C 1
ATOM 1800 O O . LYS A 1 220 ? 10.768 -6.935 -13.184 1.00 88.25 220 LYS A O 1
ATOM 1805 N N . ASP A 1 221 ? 8.560 -7.294 -13.181 1.00 85.69 221 ASP A N 1
ATOM 1806 C CA . ASP A 1 221 ? 8.543 -8.125 -14.387 1.00 85.69 221 ASP A CA 1
ATOM 1807 C C . ASP A 1 221 ? 8.749 -7.311 -15.673 1.00 85.69 221 ASP A C 1
ATOM 1809 O O . ASP A 1 221 ? 9.240 -7.839 -16.670 1.00 85.69 221 ASP A O 1
ATOM 1813 N N . HIS A 1 222 ? 8.374 -6.024 -15.671 1.00 80.94 222 HIS A N 1
ATOM 1814 C CA . HIS A 1 222 ? 8.349 -5.212 -16.897 1.00 80.94 222 HIS A CA 1
ATOM 1815 C C . HIS A 1 222 ? 9.333 -4.050 -16.936 1.00 80.94 222 HIS A C 1
ATOM 1817 O O . HIS A 1 222 ? 9.565 -3.521 -18.028 1.00 80.94 222 HIS A O 1
ATOM 1823 N N . PHE A 1 223 ? 9.881 -3.651 -15.786 1.00 76.31 223 PHE A N 1
ATOM 1824 C CA . PHE A 1 223 ? 10.724 -2.462 -15.657 1.00 76.31 223 PHE A CA 1
ATOM 1825 C C . PHE A 1 223 ? 11.982 -2.658 -14.809 1.00 76.31 223 PHE A C 1
ATOM 1827 O O . PHE A 1 223 ? 12.807 -1.746 -14.756 1.00 76.31 223 PHE A O 1
ATOM 1834 N N . ALA A 1 224 ? 12.161 -3.803 -14.145 1.00 67.25 224 ALA A N 1
ATOM 1835 C CA . ALA A 1 224 ? 13.486 -4.144 -13.659 1.00 67.25 224 ALA A CA 1
ATOM 1836 C C . ALA A 1 224 ? 14.352 -4.430 -14.892 1.00 67.25 224 ALA A C 1
ATOM 1838 O O . ALA A 1 224 ? 14.263 -5.506 -15.480 1.00 67.25 224 ALA A O 1
ATOM 1839 N N . GLU A 1 225 ? 15.151 -3.452 -15.321 1.00 58.25 225 GLU A N 1
ATOM 1840 C CA . GLU A 1 225 ? 16.351 -3.771 -16.093 1.00 58.25 225 GLU A CA 1
ATOM 1841 C C . GLU A 1 225 ? 17.133 -4.815 -15.279 1.00 58.25 225 GLU A C 1
ATOM 1843 O O . GLU A 1 225 ? 17.168 -4.720 -14.047 1.00 58.25 225 GLU A O 1
ATOM 1848 N N . GLU A 1 226 ? 17.675 -5.848 -15.933 1.00 43.22 226 GLU A N 1
ATOM 1849 C CA . GLU A 1 226 ? 18.574 -6.800 -15.274 1.00 43.22 226 GLU A CA 1
ATOM 1850 C C . GLU A 1 226 ? 19.670 -5.993 -14.562 1.00 43.22 226 GLU A C 1
ATOM 1852 O O . GLU A 1 226 ? 20.492 -5.353 -15.216 1.00 43.22 226 GLU A O 1
ATOM 1857 N N . ILE A 1 227 ? 19.597 -5.938 -13.227 1.00 38.12 227 ILE A N 1
ATOM 1858 C CA . ILE A 1 227 ? 20.583 -5.263 -12.373 1.00 38.12 227 ILE A CA 1
ATOM 1859 C C . ILE A 1 227 ? 21.914 -6.002 -12.481 1.00 38.12 227 ILE A C 1
ATOM 1861 O O . ILE A 1 227 ? 21.891 -7.249 -12.347 1.00 38.12 227 ILE A O 1
#

InterPro domains:
  IPR018306 Bacteriophage T5, Orf172 DNA-binding [PF10544] (54-145)
  IPR053006 Meiosis-associated regulatory protein [PTHR28094] (24-222)

Secondary structure (DSSP, 8-state):
-----EEEE--SSS-PEEEE-HHHHS-TTS-HHHHHHHHHHHHSPPPHHHH--BEEEEEEE--GGGTTSEEEEEEEES-HHHHHHHHHHH-TTEEEEEEEETHHHH-SS---HHHHHHHHHTT---SPBTTHHHHHHHHHHHHHHHHHH-GGGSTTTTS--TTTS-----PPP--PPPTTT----SSEEEEPPP-SSTTTT-HIIIIIHHHHHHHHHHHHHHH----